Protein AF-0000000066324826 (afdb_homodimer)

Organism: Bacillus subtilis (strain 168) (NCBI:txid224308)

Foldseek 3Di:
DKDKFAPVLLLLLLLQLVCVVVVHHSVQKAWDDWDQDPVQGIWTWMDGDPDIDIDHPVSSQNSSLSSCCPVPNADSVQKDKDWDADPVRGTMIMIDGDDPDD/DKDKFAPVLLLLLLLQLVCVVVVHHSVQKAWDDWDQDPVQGIWTWMDGDVDIDIDHPVSSQNSSLSSCCPVPNADSVQKDKDWDADPVRGTMIMIDGDDPDD

Secondary structure (DSSP, 8-state):
-EEEE-HHHHHHHHHHHHHHHHTS-GGG-EEEEEEEETTTEEEEEEEETTEEEEEEHHHHHHHHHHHHHHHH---GGGEEEEEEEETTTEEEEEEEE-----/-EEEEEHHHHHHHHHHHHHHHHTS-GGG-EEEEEEEETTTEEEEEEEETTEEEEEEHHHHHHHHHHHHHHHH---GGGEEEEEEEETTTEEEEEEEE-----

Solvent-accessible surface area (backbone atoms only — not comparable to full-atom values): 10879 Å² total; per-residue (Å²): 78,34,36,42,35,43,47,69,55,48,50,48,3,40,22,39,37,52,14,64,75,69,73,53,57,39,86,57,42,45,76,76,43,77,50,74,39,96,87,78,40,40,40,35,35,33,37,39,89,97,44,73,50,79,37,40,55,69,52,41,43,50,3,39,41,49,33,39,26,75,60,26,57,44,62,57,90,40,48,47,69,42,80,43,77,39,95,86,77,38,48,34,33,45,33,42,39,63,72,78,84,123,77,34,36,41,34,42,47,69,54,48,50,48,3,40,22,40,38,50,13,63,75,69,74,52,57,39,86,57,43,44,76,76,44,77,51,74,39,96,87,80,40,40,40,33,35,32,36,39,87,96,45,72,51,78,36,42,54,68,53,41,40,50,4,37,40,49,35,38,27,75,61,26,56,44,62,59,90,41,48,47,68,42,80,43,77,38,96,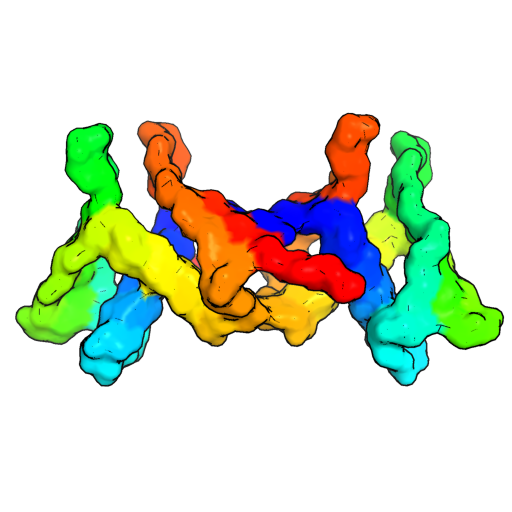87,77,38,47,33,31,46,32,42,38,65,73,80,82,123

Radius of gyration: 19.46 Å; Cα contacts (8 Å, |Δi|>4): 405; chains: 2; bounding box: 29×61×48 Å

Nearest PDB structures (foldseek):
  5tkw-assembly1_A-2  TM=4.673E-01  e=2.011E+00  Klebsiella pneumoniae subsp. pneumoniae NTUH-K2044
  6o8x-assembly1_O  TM=2.382E-01  e=2.867E-01  Enterococcus faecalis
  2f5z-assembly5_I  TM=4.681E-01  e=3.040E+00  Homo sapiens
  6lgq-assembly1_C  TM=3.108E-01  e=1.497E+00  Escherichia coli
  3dtc-assembly1_A  TM=3.407E-01  e=4.332E+00  Homo sapiens

pLDDT: mean 96.52, std 7.7, range [45.41, 98.94]

Sequence (204 aa):
MRLILNEQEIVDGICVYISNEEDIYPEDVEVKELSYNKRTGFFAEATFGLHHKQLMSDDISEGIIQFLEEYHNFNPDVTVVELQFDKKKGFSALVFVNEAEEMRLILNEQEIVDGICVYISNEEDIYPEDVEVKELSYNKRTGFFAEATFGLHHKQLMSDDISEGIIQFLEEYHNFNPDVTVVELQFDKKKGFSALVFVNEAEE

Structure (mmCIF, N/CA/C/O backbone):
data_AF-0000000066324826-model_v1
#
loop_
_entity.id
_entity.type
_entity.pdbx_description
1 polymer 'Uncharacterized protein YxcD'
#
loop_
_atom_site.group_PDB
_atom_site.id
_atom_site.type_symbol
_atom_site.label_atom_id
_atom_site.label_alt_id
_atom_site.label_comp_id
_atom_site.label_asym_id
_atom_site.label_entity_id
_atom_site.label_seq_id
_atom_site.pdbx_PDB_ins_code
_atom_site.Cartn_x
_atom_site.Cartn_y
_atom_site.Cartn_z
_atom_site.occupancy
_atom_site.B_iso_or_equiv
_atom_site.auth_seq_id
_atom_site.auth_comp_id
_atom_site.auth_asym_id
_atom_site.auth_atom_id
_atom_site.pdbx_PDB_model_num
ATOM 1 N N . MET A 1 1 ? 7.488 3.076 2.701 1 95.31 1 MET A N 1
ATOM 2 C CA . MET A 1 1 ? 6.137 2.527 2.781 1 95.31 1 MET A CA 1
ATOM 3 C C . MET A 1 1 ? 6.168 1.003 2.805 1 95.31 1 MET A C 1
ATOM 5 O O . MET A 1 1 ? 7.031 0.386 2.178 1 95.31 1 MET A O 1
ATOM 9 N N . ARG A 1 2 ? 5.254 0.333 3.6 1 98 2 ARG A N 1
ATOM 10 C CA . ARG A 1 2 ? 5.125 -1.121 3.611 1 98 2 ARG A CA 1
ATOM 11 C C . ARG A 1 2 ? 3.689 -1.546 3.324 1 98 2 ARG A C 1
ATOM 13 O O . ARG A 1 2 ? 2.742 -0.896 3.773 1 98 2 ARG A O 1
ATOM 20 N N . LEU A 1 3 ? 3.57 -2.615 2.68 1 98.62 3 LEU A N 1
ATOM 21 C CA . LEU A 1 3 ? 2.26 -3.205 2.432 1 98.62 3 LEU A CA 1
ATOM 22 C C . LEU A 1 3 ? 2.172 -4.609 3.021 1 98.62 3 LEU A C 1
ATOM 24 O O . LEU A 1 3 ? 3.158 -5.348 3.025 1 98.62 3 LEU A O 1
ATOM 28 N N . ILE A 1 4 ? 1.026 -4.938 3.451 1 98.5 4 ILE A N 1
ATOM 29 C CA . ILE A 1 4 ? 0.681 -6.301 3.84 1 98.5 4 ILE A CA 1
ATOM 30 C C . ILE A 1 4 ? -0.432 -6.828 2.938 1 98.5 4 ILE A C 1
ATOM 32 O O . ILE A 1 4 ? -1.538 -6.285 2.922 1 98.5 4 ILE A O 1
ATOM 36 N N . LEU A 1 5 ? -0.108 -7.812 2.24 1 98.38 5 LEU A N 1
ATOM 37 C CA . LEU A 1 5 ? -1.054 -8.406 1.301 1 98.38 5 LEU A CA 1
ATOM 38 C C . LEU A 1 5 ? -1.585 -9.734 1.829 1 98.38 5 LEU A C 1
ATOM 40 O O . LEU A 1 5 ? -0.835 -10.516 2.414 1 98.38 5 LEU A O 1
ATOM 44 N N . ASN A 1 6 ? -2.857 -9.984 1.59 1 97.31 6 ASN A N 1
ATOM 45 C CA . ASN A 1 6 ? -3.428 -11.273 1.954 1 97.31 6 ASN A CA 1
ATOM 46 C C . ASN A 1 6 ? -3.311 -12.281 0.813 1 97.31 6 ASN A C 1
ATOM 48 O O . ASN A 1 6 ? -2.732 -11.977 -0.232 1 97.31 6 ASN A O 1
ATOM 52 N N . GLU A 1 7 ? -3.857 -13.445 1.004 1 97.88 7 GLU A N 1
ATOM 53 C CA . GLU A 1 7 ? -3.748 -14.523 0.028 1 97.88 7 GLU A CA 1
ATOM 54 C C . GLU A 1 7 ? -4.375 -14.133 -1.306 1 97.88 7 GLU A C 1
ATOM 56 O O . GLU A 1 7 ? -3.828 -14.43 -2.369 1 97.88 7 GLU A O 1
ATOM 61 N N . GLN A 1 8 ? -5.539 -13.492 -1.236 1 96.5 8 GLN A N 1
ATOM 62 C CA . GLN A 1 8 ? -6.223 -13.109 -2.467 1 96.5 8 GLN A CA 1
ATOM 63 C C . GLN A 1 8 ? -5.363 -12.172 -3.305 1 96.5 8 GLN A C 1
ATOM 65 O O . GLN A 1 8 ? -5.297 -12.305 -4.527 1 96.5 8 GLN A O 1
ATOM 70 N N . GLU A 1 9 ? -4.672 -11.203 -2.664 1 97.56 9 GLU A N 1
ATOM 71 C CA . GLU A 1 9 ? -3.795 -10.281 -3.385 1 97.56 9 GLU A CA 1
ATOM 72 C C . GLU A 1 9 ? -2.572 -11.008 -3.939 1 97.56 9 GLU A C 1
ATOM 74 O O . GLU A 1 9 ? -2.064 -10.656 -5.004 1 97.56 9 GLU A O 1
ATOM 79 N N . ILE A 1 10 ? -2.072 -12 -3.176 1 98.81 10 ILE A N 1
ATOM 80 C CA . ILE A 1 10 ? -1.001 -12.836 -3.707 1 98.81 10 ILE A CA 1
ATOM 81 C C . ILE A 1 10 ? -1.472 -13.531 -4.98 1 98.81 10 ILE A C 1
ATOM 83 O O . ILE A 1 10 ? -0.763 -13.539 -5.992 1 98.81 10 ILE A O 1
ATOM 87 N N . VAL A 1 11 ? -2.674 -14.078 -4.949 1 98.62 11 VAL A N 1
ATOM 88 C CA . VAL A 1 11 ? -3.27 -14.75 -6.098 1 98.62 11 VAL A CA 1
ATOM 89 C C . VAL A 1 11 ? -3.406 -13.773 -7.258 1 98.62 11 VAL A C 1
ATOM 91 O O . VAL A 1 11 ? -3.105 -14.109 -8.406 1 98.62 11 VAL A O 1
ATOM 94 N N . ASP A 1 12 ? -3.822 -12.555 -6.93 1 98.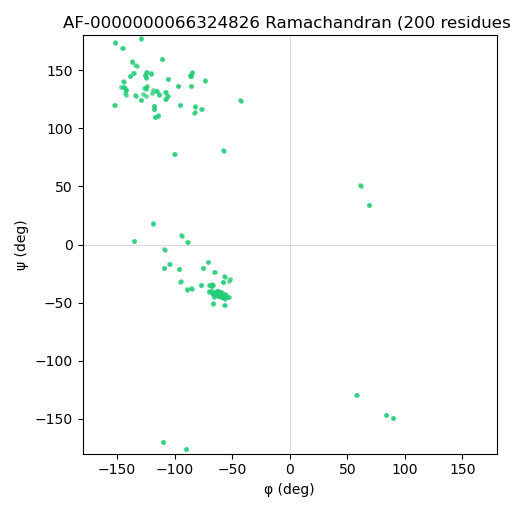19 12 ASP A N 1
ATOM 95 C CA . ASP A 1 12 ? -3.889 -11.523 -7.969 1 98.19 12 ASP A CA 1
ATOM 96 C C . ASP A 1 12 ? -2.527 -11.328 -8.633 1 98.19 12 ASP A C 1
ATOM 98 O O . ASP A 1 12 ? -2.439 -11.219 -9.859 1 98.19 12 ASP A O 1
ATOM 102 N N . GLY A 1 13 ? -1.484 -11.242 -7.832 1 98.88 13 GLY A N 1
ATOM 103 C CA . GLY A 1 13 ? -0.139 -11.102 -8.367 1 98.88 13 GLY A CA 1
ATOM 104 C C . GLY A 1 13 ? 0.255 -12.242 -9.289 1 98.88 13 GLY A C 1
ATOM 105 O O . GLY A 1 13 ? 0.844 -12.008 -10.352 1 98.88 13 GLY A O 1
ATOM 106 N N . ILE A 1 14 ? -0.091 -13.445 -8.859 1 98.88 14 ILE A N 1
ATOM 107 C CA . ILE A 1 14 ? 0.196 -14.625 -9.68 1 98.88 14 ILE A CA 1
ATOM 108 C C . ILE A 1 14 ? -0.521 -14.508 -11.023 1 98.88 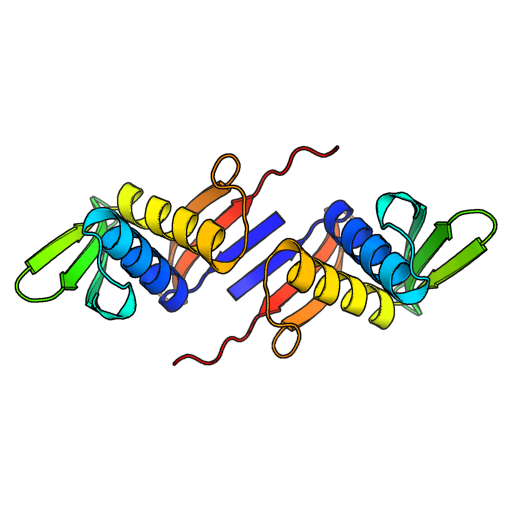14 ILE A C 1
ATOM 110 O O . ILE A 1 14 ? 0.073 -14.758 -12.07 1 98.88 14 ILE A O 1
ATOM 114 N N . CYS A 1 15 ? -1.787 -14.078 -11.023 1 98.88 15 CYS A N 1
ATOM 115 C CA . CYS A 1 15 ? -2.564 -13.922 -12.242 1 98.88 15 CYS A CA 1
ATOM 116 C C . CYS A 1 15 ? -1.945 -12.867 -13.156 1 98.88 15 CYS A C 1
ATOM 118 O O . CYS A 1 15 ? -1.859 -13.062 -14.367 1 98.88 15 CYS A O 1
ATOM 120 N N . VAL A 1 16 ? -1.49 -11.82 -12.578 1 98.88 16 VAL A N 1
ATOM 121 C CA . VAL A 1 16 ? -0.87 -10.758 -13.359 1 98.88 16 VAL A CA 1
ATOM 122 C C . VAL A 1 16 ? 0.422 -11.266 -13.992 1 98.88 16 VAL A C 1
ATOM 124 O O . VAL A 1 16 ? 0.688 -11.008 -15.164 1 98.88 16 VAL A O 1
ATOM 127 N N . TYR A 1 17 ? 1.24 -11.969 -13.242 1 98.88 17 TYR A N 1
ATOM 128 C CA . TYR A 1 17 ? 2.502 -12.508 -13.734 1 98.88 17 TYR A CA 1
ATOM 129 C C . TYR A 1 17 ? 2.277 -13.398 -14.945 1 98.88 17 TYR A C 1
ATOM 131 O O . TYR A 1 17 ? 2.912 -13.219 -15.992 1 98.88 17 TYR A O 1
ATOM 139 N N . ILE A 1 18 ? 1.364 -14.375 -14.805 1 98.81 18 ILE A N 1
ATOM 140 C CA . ILE A 1 18 ? 1.104 -15.328 -15.883 1 98.81 18 ILE A CA 1
ATOM 141 C C . ILE A 1 18 ? 0.496 -14.594 -17.078 1 98.81 18 ILE A C 1
ATOM 143 O O . ILE A 1 18 ? 0.858 -14.867 -18.219 1 98.81 18 ILE A O 1
ATOM 147 N N . SER A 1 19 ? -0.42 -13.711 -16.766 1 98.81 19 SER A N 1
ATOM 148 C CA . SER A 1 19 ? -1.015 -12.906 -17.828 1 98.81 19 SER A CA 1
ATOM 149 C C . SER A 1 19 ? 0.058 -12.211 -18.656 1 98.81 19 SER A C 1
ATOM 151 O O . SER A 1 19 ? -0.013 -12.219 -19.891 1 98.81 19 SER A O 1
ATOM 153 N N . ASN A 1 20 ? 1.028 -11.641 -18.031 1 98.69 20 ASN A N 1
ATOM 154 C CA . ASN A 1 20 ? 2.096 -10.922 -18.719 1 98.69 20 ASN A CA 1
ATOM 155 C C . ASN A 1 20 ? 3.012 -11.875 -19.484 1 98.69 20 ASN A C 1
ATOM 157 O O . ASN A 1 20 ? 3.438 -11.57 -20.594 1 98.69 20 ASN A O 1
ATOM 161 N N . GLU A 1 21 ? 3.316 -13.008 -18.859 1 98.19 21 GLU A N 1
ATOM 162 C CA . GLU A 1 21 ? 4.207 -13.984 -19.484 1 98.19 21 GLU A CA 1
ATOM 163 C C . GLU A 1 21 ? 3.566 -14.594 -20.734 1 98.19 21 GLU A C 1
ATOM 165 O O . GLU A 1 21 ? 4.254 -14.875 -21.719 1 98.19 21 GLU A O 1
ATOM 170 N N . GLU A 1 22 ? 2.295 -14.773 -20.719 1 98 22 GLU A N 1
ATOM 171 C CA . GLU A 1 22 ? 1.614 -15.547 -21.75 1 98 22 GLU A CA 1
ATOM 172 C C . GLU A 1 22 ? 0.799 -14.648 -22.672 1 98 22 GLU A C 1
ATOM 174 O O . GLU A 1 22 ? 0.198 -15.125 -23.641 1 98 22 GLU A O 1
ATOM 179 N N . ASP A 1 23 ? 0.736 -13.312 -22.359 1 98 23 ASP A N 1
ATOM 180 C CA . ASP A 1 23 ? 0.007 -12.32 -23.156 1 98 23 ASP A CA 1
ATOM 181 C C . ASP A 1 23 ? -1.484 -12.648 -23.203 1 98 23 ASP A C 1
ATOM 183 O O . ASP A 1 23 ? -2.068 -12.758 -24.281 1 98 23 ASP A O 1
ATOM 187 N N . ILE A 1 24 ? -2.076 -12.883 -22.016 1 98.44 24 ILE A N 1
ATOM 188 C CA . ILE A 1 24 ? -3.504 -13.102 -21.797 1 98.44 24 ILE A CA 1
ATOM 189 C C . ILE A 1 24 ? -4.004 -12.18 -20.688 1 98.44 24 ILE A C 1
ATOM 191 O O . ILE A 1 24 ? -3.246 -11.359 -20.156 1 98.44 24 ILE A O 1
ATOM 195 N N . TYR A 1 25 ? -5.289 -12.234 -20.438 1 98.19 25 TYR A N 1
ATOM 196 C CA . TYR A 1 25 ? -5.828 -11.414 -19.359 1 98.19 25 TYR A CA 1
ATOM 197 C C . TYR A 1 25 ? -5.703 -12.125 -18.016 1 98.19 25 TYR A C 1
ATOM 199 O O . TYR A 1 25 ? -5.848 -13.344 -17.938 1 98.19 25 TYR A O 1
ATOM 207 N N . PRO A 1 26 ? -5.453 -11.398 -16.953 1 98.5 26 PRO A N 1
ATOM 208 C CA . PRO A 1 26 ? -5.348 -12.016 -15.625 1 98.5 26 PRO A CA 1
ATOM 209 C C . PRO A 1 26 ? -6.594 -12.812 -15.242 1 98.5 26 PRO A C 1
ATOM 211 O O . PRO A 1 26 ? -6.496 -13.82 -14.547 1 98.5 26 PRO A O 1
ATOM 214 N N . GLU A 1 27 ? -7.723 -12.391 -15.797 1 97.38 27 GLU A N 1
ATOM 215 C CA . GLU A 1 27 ? -8.984 -13.047 -15.461 1 97.38 27 GLU A CA 1
ATOM 216 C C . GLU A 1 27 ? -9.055 -14.445 -16.078 1 97.38 27 GLU A C 1
ATOM 218 O O . GLU A 1 27 ? -9.891 -15.266 -15.672 1 97.38 27 GLU A O 1
ATOM 223 N N . ASP A 1 28 ? -8.18 -14.727 -17.016 1 98.31 28 ASP A N 1
ATOM 224 C CA . ASP A 1 28 ? -8.164 -16.016 -17.703 1 98.31 28 ASP A CA 1
ATOM 225 C C . ASP A 1 28 ? -7.277 -17.016 -16.953 1 98.31 28 ASP A C 1
ATOM 227 O O . ASP A 1 28 ? -7.113 -18.156 -17.391 1 98.31 28 ASP A O 1
ATOM 231 N N . VAL A 1 29 ? -6.727 -16.594 -15.828 1 98.81 29 VAL A N 1
ATOM 232 C CA . VAL A 1 29 ? -5.812 -17.422 -15.055 1 98.81 29 VAL A CA 1
ATOM 233 C C . VAL A 1 29 ? -6.504 -17.906 -13.781 1 98.81 29 VAL A C 1
ATOM 235 O O . VAL A 1 29 ? -7.164 -17.125 -13.094 1 98.81 29 VAL A O 1
ATOM 238 N N . GLU A 1 30 ? -6.422 -19.156 -13.508 1 98.56 30 GLU A N 1
ATOM 239 C CA . GLU A 1 30 ? -6.949 -19.734 -12.273 1 98.56 30 GLU A CA 1
ATOM 240 C C . GLU A 1 30 ? -5.84 -20.359 -11.438 1 98.56 30 GLU A C 1
ATOM 242 O O . GLU A 1 30 ? -5.168 -21.297 -11.883 1 98.56 30 GLU A O 1
ATOM 247 N N . VAL A 1 31 ? -5.625 -19.891 -10.242 1 98.81 31 VAL A N 1
ATOM 248 C CA . VAL A 1 31 ? -4.668 -20.484 -9.312 1 98.81 31 VAL A CA 1
ATOM 249 C C . VAL A 1 31 ? -5.309 -21.672 -8.602 1 98.81 31 VAL A C 1
ATOM 251 O O . VAL A 1 31 ? -6.242 -21.5 -7.816 1 98.81 31 VAL A O 1
ATOM 254 N N . LYS A 1 32 ? -4.734 -22.75 -8.805 1 98.19 32 LYS A N 1
ATOM 255 C CA . LYS A 1 32 ? -5.34 -23.984 -8.312 1 98.19 32 LYS A CA 1
ATOM 256 C C . LYS A 1 32 ? -4.77 -24.375 -6.953 1 98.19 32 LYS A C 1
ATOM 258 O O . LYS A 1 32 ? -5.441 -25.031 -6.156 1 98.19 32 LYS A O 1
ATOM 263 N N . GLU A 1 33 ? -3.586 -24.047 -6.805 1 98.19 33 GLU A N 1
ATOM 264 C CA . GLU A 1 33 ? -2.918 -24.406 -5.555 1 98.19 33 GLU A CA 1
ATOM 265 C C . GLU A 1 33 ? -1.924 -23.328 -5.133 1 98.19 33 GLU A C 1
ATOM 267 O O . GLU A 1 33 ? -1.225 -22.75 -5.973 1 98.19 33 GLU A O 1
ATOM 272 N N . LEU A 1 34 ? -1.926 -23 -3.922 1 98.62 34 LEU A N 1
ATOM 273 C CA . LEU A 1 34 ? -0.902 -22.234 -3.225 1 98.62 34 LEU A CA 1
ATOM 274 C C . LEU A 1 34 ? -0.469 -22.938 -1.944 1 98.62 34 LEU A C 1
ATOM 276 O O . LEU A 1 34 ? -1.298 -23.219 -1.078 1 98.62 34 LEU A O 1
ATOM 280 N N . SER A 1 35 ? 0.851 -23.188 -1.824 1 98.38 35 SER A N 1
ATOM 281 C CA . SER A 1 35 ? 1.324 -23.953 -0.673 1 98.38 35 SER A CA 1
ATOM 282 C C . SER A 1 35 ? 2.701 -23.469 -0.223 1 98.38 35 SER A C 1
ATOM 284 O O . SER A 1 35 ? 3.354 -22.688 -0.922 1 98.38 35 SER A O 1
ATOM 286 N N . TYR A 1 36 ? 3.037 -23.969 0.907 1 98.44 36 TYR A N 1
ATOM 287 C CA . TYR A 1 36 ? 4.34 -23.688 1.501 1 98.44 36 TYR A CA 1
ATOM 288 C C . TYR A 1 36 ? 4.891 -24.922 2.209 1 98.44 36 TYR A C 1
ATOM 290 O O . TYR A 1 36 ? 4.168 -25.594 2.939 1 98.44 36 TYR A O 1
ATOM 298 N N . ASN A 1 37 ? 6.094 -25.219 1.899 1 95.81 37 ASN A N 1
ATOM 299 C CA . ASN A 1 37 ? 6.871 -26.266 2.557 1 95.81 37 ASN A CA 1
ATOM 300 C C . ASN A 1 37 ? 8.219 -25.734 3.049 1 95.81 37 ASN A C 1
ATOM 302 O O . ASN A 1 37 ? 8.93 -25.062 2.307 1 95.81 37 ASN A O 1
ATOM 306 N N . LYS A 1 38 ? 8.523 -26 4.32 1 94.44 38 LYS A N 1
ATOM 307 C CA . LYS A 1 38 ? 9.75 -25.469 4.914 1 94.44 38 LYS A CA 1
ATOM 308 C C . LYS A 1 38 ? 10.969 -25.812 4.062 1 94.44 38 LYS A C 1
ATOM 310 O O . LYS A 1 38 ? 11.93 -25.047 4.008 1 94.44 38 LYS A O 1
ATOM 315 N N . ARG A 1 39 ? 10.953 -26.922 3.379 1 94.44 39 ARG A N 1
ATOM 316 C CA . ARG A 1 39 ? 12.094 -27.406 2.607 1 94.44 39 ARG A CA 1
ATOM 317 C C . ARG A 1 39 ? 12.117 -26.781 1.218 1 94.44 39 ARG A C 1
ATOM 319 O O . ARG A 1 39 ? 13.18 -26.375 0.731 1 94.44 39 ARG A O 1
ATOM 326 N N . THR A 1 40 ? 11.031 -26.562 0.538 1 94.81 40 THR A N 1
ATOM 327 C CA . THR A 1 40 ? 10.984 -26.172 -0.865 1 94.81 40 THR A CA 1
ATOM 328 C C . THR A 1 40 ? 10.531 -24.719 -1.001 1 94.81 40 THR A C 1
ATOM 330 O O . THR A 1 40 ? 10.766 -24.078 -2.033 1 94.81 40 THR A O 1
ATOM 333 N N . GLY A 1 41 ? 9.891 -24.172 0.005 1 97.44 41 GLY A N 1
ATOM 334 C CA . GLY A 1 41 ? 9.414 -22.797 -0.056 1 97.44 41 GLY A CA 1
ATOM 335 C C . GLY A 1 41 ? 8.008 -22.688 -0.62 1 97.44 41 GLY A C 1
ATOM 336 O O . GLY A 1 41 ? 7.168 -23.547 -0.39 1 97.44 41 GLY A O 1
ATOM 337 N N . PHE A 1 42 ? 7.766 -21.641 -1.23 1 98.81 42 PHE A N 1
ATOM 338 C CA . PHE A 1 42 ? 6.434 -21.375 -1.756 1 98.81 42 PHE A CA 1
ATOM 339 C C . PHE A 1 42 ? 6.262 -21.984 -3.139 1 98.81 42 PHE A C 1
ATOM 341 O O . PHE A 1 42 ? 7.203 -22.016 -3.938 1 98.81 42 PHE A O 1
ATOM 348 N N . PHE A 1 43 ? 5.098 -22.406 -3.355 1 98.69 43 PHE A N 1
ATOM 349 C CA . PHE A 1 43 ? 4.738 -23.062 -4.609 1 98.69 43 PHE A CA 1
ATOM 350 C C . PHE A 1 43 ? 3.314 -22.688 -5.02 1 98.69 43 PHE A C 1
ATOM 352 O O . PHE A 1 43 ? 2.422 -22.609 -4.176 1 98.69 43 PHE A O 1
ATOM 359 N N . ALA A 1 44 ? 3.137 -22.469 -6.305 1 98.81 44 ALA A N 1
ATOM 360 C CA . ALA A 1 44 ? 1.793 -22.266 -6.84 1 98.81 44 ALA A CA 1
ATOM 361 C C . ALA A 1 44 ? 1.612 -23 -8.164 1 98.81 44 ALA A C 1
ATOM 363 O O . ALA A 1 44 ? 2.562 -23.141 -8.938 1 98.81 44 ALA A O 1
ATOM 364 N N . GLU A 1 45 ? 0.44 -23.469 -8.336 1 98.81 45 GLU A N 1
ATOM 365 C CA . GLU A 1 45 ? 0.027 -24.031 -9.617 1 98.81 45 GLU A CA 1
ATOM 366 C C . GLU A 1 45 ? -1.151 -23.25 -10.203 1 98.81 45 GLU A C 1
ATOM 368 O O . GLU A 1 45 ? -2.131 -22.984 -9.508 1 98.81 45 GLU A O 1
ATOM 373 N N . ALA A 1 46 ? -1.029 -22.938 -11.438 1 98.81 46 ALA A N 1
ATOM 374 C CA . ALA A 1 46 ? -2.098 -22.188 -12.102 1 98.81 46 ALA A CA 1
ATOM 375 C C . ALA A 1 46 ? -2.41 -22.797 -13.469 1 98.81 46 ALA A C 1
ATOM 377 O O . ALA A 1 46 ? -1.576 -23.484 -14.055 1 98.81 46 ALA A O 1
ATOM 378 N N . THR A 1 47 ? -3.658 -22.562 -13.898 1 98.69 47 THR A N 1
ATOM 379 C CA . THR A 1 47 ? -4.113 -23 -15.219 1 98.69 47 THR A CA 1
ATOM 380 C C . THR A 1 47 ? -4.68 -21.812 -16.016 1 98.69 47 THR A C 1
ATOM 382 O O . THR A 1 47 ? -5.172 -20.844 -15.43 1 98.69 47 THR A O 1
ATOM 385 N N . PHE A 1 48 ? -4.527 -21.891 -17.266 1 98.38 48 PHE A N 1
ATOM 386 C CA . PHE A 1 48 ? -5.094 -20.922 -18.203 1 98.38 48 PHE A CA 1
ATOM 387 C C . PHE A 1 48 ? -5.348 -21.578 -19.562 1 98.38 48 PHE A C 1
ATOM 389 O O . PHE A 1 48 ? -4.434 -22.156 -20.156 1 98.38 48 PHE A O 1
ATOM 396 N N . GLY A 1 49 ? -6.617 -21.562 -19.969 1 96.31 49 GLY A N 1
ATOM 397 C CA . GLY A 1 49 ? -6.953 -22.375 -21.125 1 96.31 49 GLY A CA 1
ATOM 398 C C . GLY A 1 49 ? -6.633 -23.844 -20.922 1 96.31 49 GLY A C 1
ATOM 399 O O . GLY A 1 49 ? -7.078 -24.453 -19.938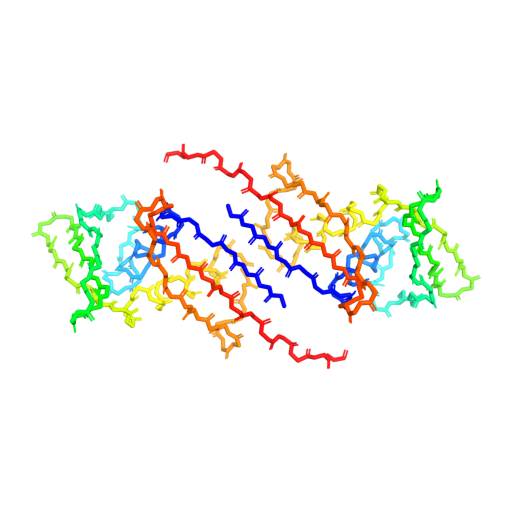 1 96.31 49 GLY A O 1
ATOM 400 N N . LEU A 1 50 ? -5.91 -24.422 -21.891 1 96.44 50 LEU A N 1
ATOM 401 C CA . LEU A 1 50 ? -5.516 -25.812 -21.812 1 96.44 50 LEU A CA 1
ATOM 402 C C . LEU A 1 50 ? -4.121 -25.969 -21.219 1 96.44 50 LEU A C 1
ATOM 404 O O . LEU A 1 50 ? -3.584 -27.078 -21.141 1 96.44 50 LEU A O 1
ATOM 408 N N . HIS A 1 51 ? -3.555 -24.859 -20.719 1 98.12 51 HIS A N 1
ATOM 409 C CA . HIS A 1 51 ? -2.178 -24.844 -20.25 1 98.12 51 HIS A CA 1
ATOM 410 C C . HIS A 1 51 ? -2.123 -24.688 -18.734 1 98.12 51 HIS A C 1
ATOM 412 O O . HIS A 1 51 ? -3.121 -24.328 -18.094 1 98.12 51 HIS A O 1
ATOM 418 N N . HIS A 1 52 ? -0.963 -25.094 -18.203 1 97.69 52 HIS A N 1
ATOM 419 C CA . HIS A 1 52 ? -0.712 -24.922 -16.781 1 97.69 52 HIS A CA 1
ATOM 420 C C . HIS A 1 52 ? 0.706 -24.422 -16.531 1 97.69 52 HIS A C 1
ATOM 422 O O . HIS A 1 52 ? 1.581 -24.562 -17.375 1 97.69 52 HIS A O 1
ATOM 428 N N . LYS A 1 53 ? 0.962 -23.781 -15.383 1 98.25 53 LYS A N 1
ATOM 429 C CA . LYS A 1 53 ? 2.275 -23.266 -15 1 98.25 53 LYS A CA 1
ATOM 430 C C . LYS A 1 53 ? 2.514 -23.422 -13.5 1 98.25 53 LYS A C 1
ATOM 432 O O . LYS A 1 53 ? 1.607 -23.188 -12.703 1 98.25 53 LYS A O 1
ATOM 437 N N . GLN A 1 54 ? 3.695 -23.891 -13.156 1 98.56 54 GLN A N 1
ATOM 438 C CA . GLN A 1 54 ? 4.152 -23.938 -11.773 1 98.56 54 GLN A CA 1
ATOM 439 C C . GLN A 1 54 ? 5.031 -22.734 -11.438 1 98.56 54 GLN A C 1
ATOM 441 O O . GLN A 1 54 ? 5.852 -22.312 -12.258 1 98.56 54 GLN A O 1
ATOM 446 N N . LEU A 1 55 ? 4.816 -22.172 -10.344 1 98.69 55 LEU A N 1
ATOM 447 C CA . LEU A 1 55 ? 5.566 -21 -9.906 1 98.69 55 LEU A CA 1
ATOM 448 C C . LEU A 1 55 ? 6.207 -21.25 -8.539 1 98.69 55 LEU A C 1
ATOM 450 O O . LEU A 1 55 ? 5.621 -21.906 -7.684 1 98.69 55 LEU A O 1
ATOM 454 N N . MET A 1 56 ? 7.371 -20.719 -8.375 1 98.56 56 MET A N 1
ATOM 455 C CA . MET A 1 56 ? 8.047 -20.734 -7.078 1 98.56 56 MET A CA 1
ATOM 456 C C . MET A 1 56 ? 8.094 -19.328 -6.473 1 98.56 56 MET A C 1
ATOM 458 O O . MET A 1 56 ? 7.434 -18.406 -6.969 1 98.56 56 MET A O 1
ATOM 462 N N . SER A 1 57 ? 8.875 -19.172 -5.367 1 98.62 57 SER A N 1
ATOM 463 C CA . SER A 1 57 ? 8.891 -17.938 -4.578 1 98.62 57 SER A CA 1
ATOM 464 C C . SER A 1 57 ? 9.211 -16.734 -5.449 1 98.62 57 SER A C 1
ATOM 466 O O . SER A 1 57 ? 8.523 -15.703 -5.371 1 98.62 57 SER A O 1
ATOM 468 N N . ASP A 1 58 ? 10.211 -16.875 -6.352 1 98.5 58 ASP A N 1
ATOM 469 C CA . ASP A 1 58 ? 10.656 -15.742 -7.156 1 98.5 58 ASP A CA 1
ATOM 470 C C . ASP A 1 58 ? 9.57 -15.305 -8.133 1 98.5 58 ASP A C 1
ATOM 472 O O . ASP A 1 58 ? 9.359 -14.109 -8.336 1 98.5 58 ASP A O 1
ATOM 476 N N . ASP A 1 59 ? 8.875 -16.297 -8.727 1 98.75 59 ASP A N 1
ATOM 477 C CA . ASP A 1 59 ? 7.805 -15.984 -9.672 1 98.75 59 ASP A CA 1
ATOM 478 C C . ASP A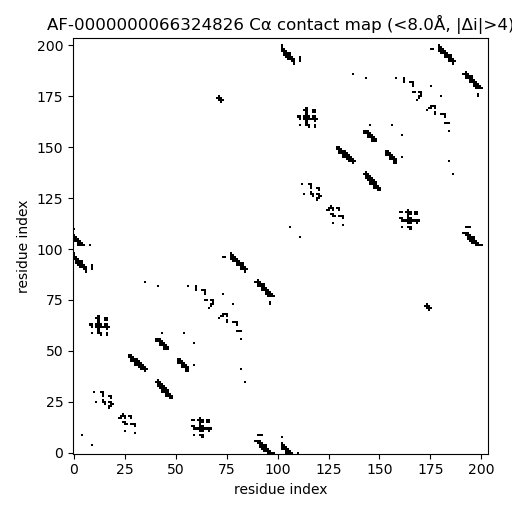 1 59 ? 6.648 -15.273 -8.969 1 98.75 59 ASP A C 1
ATOM 480 O O . ASP A 1 59 ? 6.102 -14.305 -9.5 1 98.75 59 ASP A O 1
ATOM 484 N N . ILE A 1 60 ? 6.348 -15.766 -7.824 1 98.94 60 ILE A N 1
ATOM 485 C CA . ILE A 1 60 ? 5.227 -15.219 -7.066 1 98.94 60 ILE A CA 1
ATOM 486 C C . ILE A 1 60 ? 5.547 -13.789 -6.629 1 98.94 60 ILE A C 1
ATOM 488 O O . ILE A 1 60 ? 4.723 -12.891 -6.785 1 98.94 60 ILE A O 1
ATOM 492 N N . SER A 1 61 ? 6.738 -13.562 -6.184 1 98.94 61 SER A N 1
ATOM 493 C CA . SER A 1 61 ? 7.164 -12.227 -5.773 1 98.94 61 SER A CA 1
ATOM 494 C C . SER A 1 61 ? 7.129 -11.258 -6.945 1 98.94 61 SER A C 1
ATOM 496 O O . SER A 1 61 ? 6.676 -10.117 -6.801 1 98.94 61 SER A O 1
ATOM 498 N N . GLU A 1 62 ? 7.605 -11.773 -8.07 1 98.88 62 GLU A N 1
ATOM 499 C CA . GLU A 1 62 ? 7.578 -10.938 -9.266 1 98.88 62 GLU A CA 1
ATOM 500 C C . GLU A 1 62 ? 6.148 -10.57 -9.648 1 98.88 62 GLU A C 1
ATOM 502 O O . GLU A 1 62 ? 5.883 -9.438 -10.055 1 98.88 62 GLU A O 1
ATOM 507 N N . GLY A 1 63 ? 5.273 -11.523 -9.516 1 98.94 63 GLY A N 1
ATOM 508 C CA . GLY A 1 63 ? 3.869 -11.242 -9.773 1 98.94 63 GLY A CA 1
ATOM 509 C C . GLY A 1 63 ? 3.297 -10.164 -8.875 1 98.94 63 GLY A C 1
ATOM 510 O O . GLY A 1 63 ? 2.557 -9.297 -9.336 1 98.94 63 GLY A O 1
ATOM 511 N N . ILE A 1 64 ? 3.643 -10.211 -7.629 1 98.94 64 ILE A N 1
ATOM 512 C CA . ILE A 1 64 ? 3.182 -9.219 -6.668 1 98.94 64 ILE A CA 1
ATOM 513 C C . ILE A 1 64 ? 3.732 -7.844 -7.047 1 98.94 64 ILE A C 1
ATOM 515 O O . ILE A 1 64 ? 3.01 -6.848 -7.008 1 98.94 64 ILE A O 1
ATOM 519 N N . ILE A 1 65 ? 5.008 -7.82 -7.473 1 98.94 65 ILE A N 1
ATOM 520 C CA . ILE A 1 65 ? 5.641 -6.574 -7.887 1 98.94 65 ILE A CA 1
ATOM 521 C C . ILE A 1 65 ? 4.906 -6.004 -9.102 1 98.94 65 ILE A C 1
ATOM 523 O O . ILE A 1 65 ? 4.586 -4.812 -9.133 1 98.94 65 ILE A O 1
ATOM 527 N N . GLN A 1 66 ? 4.59 -6.828 -10.047 1 98.88 66 GLN A N 1
ATOM 528 C CA . GLN A 1 66 ? 3.889 -6.387 -11.25 1 98.88 66 GLN A CA 1
ATOM 529 C C . GLN A 1 66 ? 2.475 -5.914 -10.922 1 98.88 66 GLN A C 1
ATOM 531 O O . GLN A 1 66 ? 2 -4.922 -11.477 1 98.88 66 GLN A O 1
ATOM 536 N N . PHE A 1 67 ? 1.842 -6.715 -10.047 1 98.88 67 PHE A N 1
ATOM 537 C CA . PHE A 1 67 ? 0.505 -6.344 -9.602 1 98.88 67 PHE A CA 1
ATOM 538 C C . PHE A 1 67 ? 0.512 -4.953 -8.977 1 98.88 67 PHE A C 1
ATOM 540 O O . PHE A 1 67 ? -0.306 -4.102 -9.336 1 98.88 67 PHE A O 1
ATOM 547 N N . LEU A 1 68 ? 1.428 -4.648 -8.125 1 98.75 68 LEU A N 1
ATOM 548 C CA . LEU A 1 68 ? 1.503 -3.369 -7.43 1 98.75 68 LEU A CA 1
ATOM 549 C C . LEU A 1 68 ? 1.889 -2.25 -8.391 1 98.75 68 LEU A C 1
ATOM 551 O O . LEU A 1 68 ? 1.433 -1.114 -8.242 1 98.75 68 LEU A O 1
ATOM 555 N N . GLU A 1 69 ? 2.73 -2.625 -9.336 1 98.62 69 GLU A N 1
ATOM 556 C CA . GLU A 1 69 ? 3.09 -1.646 -10.352 1 98.62 69 GLU A CA 1
ATOM 557 C C . GLU A 1 69 ? 1.888 -1.288 -11.227 1 98.62 69 GLU A C 1
ATOM 559 O O . GLU A 1 69 ? 1.549 -0.112 -11.367 1 98.62 69 GLU A O 1
ATOM 564 N N . GLU A 1 70 ? 1.251 -2.281 -11.711 1 98.19 70 GLU A N 1
ATOM 565 C CA . GLU A 1 70 ? 0.249 -2.094 -12.758 1 98.19 70 GLU A CA 1
ATOM 566 C C . GLU A 1 70 ? -1.058 -1.556 -12.18 1 98.19 70 GLU A C 1
ATOM 568 O O . GLU A 1 70 ? -1.748 -0.765 -12.828 1 98.19 70 GLU A O 1
ATOM 573 N N . TYR A 1 71 ? -1.389 -1.941 -11.039 1 97.25 71 TYR A N 1
ATOM 574 C CA . TYR A 1 71 ? -2.703 -1.604 -10.5 1 97.25 71 TYR A CA 1
ATOM 575 C C . TYR A 1 71 ? -2.6 -0.494 -9.461 1 97.25 71 TYR A C 1
ATOM 577 O O . TYR A 1 71 ? -3.594 0.161 -9.141 1 97.25 71 TYR A O 1
ATOM 585 N N . HIS A 1 72 ? -1.37 -0.24 -8.93 1 97.44 72 HIS A N 1
ATOM 586 C CA . HIS A 1 72 ? -1.289 0.729 -7.84 1 97.44 72 HIS A CA 1
ATOM 587 C C . HIS A 1 72 ? -0.126 1.693 -8.047 1 97.44 72 HIS A C 1
ATOM 589 O O . HIS A 1 72 ? 0.149 2.533 -7.188 1 97.44 72 HIS A O 1
ATOM 595 N N . ASN A 1 73 ? 0.602 1.614 -9.133 1 97.56 73 ASN A N 1
ATOM 596 C CA . ASN A 1 73 ? 1.581 2.615 -9.547 1 97.56 73 ASN A CA 1
ATOM 597 C C . ASN A 1 73 ? 2.787 2.633 -8.609 1 97.56 73 ASN A C 1
ATOM 599 O O . ASN A 1 73 ? 3.295 3.701 -8.266 1 97.56 73 ASN A O 1
ATOM 603 N N . PHE A 1 74 ? 3.156 1.475 -8.086 1 97.94 74 PHE A N 1
ATOM 604 C CA . PHE A 1 74 ? 4.406 1.388 -7.344 1 97.94 74 PHE A CA 1
ATOM 605 C C . PHE A 1 74 ? 5.582 1.151 -8.289 1 97.94 74 PHE A C 1
ATOM 607 O O . PHE A 1 74 ? 5.426 0.509 -9.328 1 97.94 74 PHE A O 1
ATOM 614 N N . ASN A 1 75 ? 6.727 1.687 -7.902 1 97.88 75 ASN A N 1
ATOM 615 C CA . ASN A 1 75 ? 7.953 1.473 -8.664 1 97.88 75 ASN A CA 1
ATOM 616 C C . ASN A 1 75 ? 8.531 0.081 -8.422 1 97.88 75 ASN A C 1
ATOM 618 O O . ASN A 1 75 ? 8.969 -0.228 -7.312 1 97.88 75 ASN A O 1
ATOM 622 N N . PRO A 1 76 ? 8.578 -0.679 -9.422 1 98.31 76 PRO A N 1
ATOM 623 C CA . PRO A 1 76 ? 9.039 -2.057 -9.234 1 98.31 76 PRO A CA 1
ATOM 624 C C . PRO A 1 76 ? 10.508 -2.139 -8.812 1 98.31 76 PRO A C 1
ATOM 626 O O . PRO A 1 76 ? 10.906 -3.09 -8.133 1 98.31 76 PRO A O 1
ATOM 629 N N . ASP A 1 77 ? 11.273 -1.104 -9.125 1 98.19 77 ASP A N 1
ATOM 630 C CA . ASP A 1 77 ? 12.711 -1.16 -8.922 1 98.19 77 ASP A CA 1
ATOM 631 C C . ASP A 1 77 ? 13.062 -1.014 -7.441 1 98.19 77 ASP A C 1
ATOM 633 O O . ASP A 1 77 ? 14.18 -1.346 -7.027 1 98.19 77 ASP A O 1
ATOM 637 N N . VAL A 1 78 ? 12.133 -0.463 -6.684 1 97.94 78 VAL A N 1
ATOM 638 C CA . VAL A 1 78 ? 12.438 -0.214 -5.277 1 97.94 78 VAL A CA 1
ATOM 639 C C . VAL A 1 78 ? 11.477 -1.012 -4.395 1 97.94 78 VAL A C 1
ATOM 641 O O . VAL A 1 78 ? 11.227 -0.639 -3.248 1 97.94 78 VAL A O 1
ATOM 644 N N . THR A 1 79 ? 10.867 -1.998 -4.988 1 98.5 79 THR A N 1
ATOM 645 C CA . THR A 1 79 ? 9.891 -2.83 -4.285 1 98.5 79 THR A CA 1
ATOM 646 C C . THR A 1 79 ? 10.477 -4.207 -3.984 1 98.5 79 THR A C 1
ATOM 648 O O . THR A 1 79 ? 11.016 -4.867 -4.875 1 98.5 79 THR A O 1
ATOM 651 N N . VAL A 1 80 ? 10.414 -4.652 -2.699 1 98.56 80 VAL A N 1
ATOM 652 C CA . VAL A 1 80 ? 10.898 -5.957 -2.254 1 98.56 80 VAL A CA 1
ATOM 653 C C . VAL A 1 80 ? 9.766 -6.719 -1.571 1 98.56 80 VAL A C 1
ATOM 655 O O . VAL A 1 80 ? 9.031 -6.156 -0.755 1 98.56 80 VAL A O 1
ATOM 658 N N . VAL A 1 81 ? 9.625 -7.988 -1.874 1 98.88 81 VAL A N 1
ATOM 659 C CA . VAL A 1 81 ? 8.516 -8.797 -1.371 1 98.88 81 VAL A CA 1
ATOM 660 C C . VAL A 1 81 ? 9.055 -9.906 -0.471 1 98.88 81 VAL A C 1
ATOM 662 O O . VAL A 1 81 ? 10.039 -10.57 -0.812 1 98.88 81 VAL A O 1
ATOM 665 N N . GLU A 1 82 ? 8.477 -10.039 0.617 1 98.75 82 GLU A N 1
ATOM 666 C CA . GLU A 1 82 ? 8.711 -11.18 1.495 1 98.75 82 GLU A CA 1
ATOM 667 C C . GLU A 1 82 ? 7.438 -12.008 1.671 1 98.75 82 GLU A C 1
ATOM 669 O O . GLU A 1 82 ? 6.508 -11.586 2.357 1 98.75 82 GLU A O 1
ATOM 674 N N . LEU A 1 83 ? 7.41 -13.195 1.1 1 98.88 83 LEU A N 1
ATOM 675 C CA . LEU A 1 83 ? 6.277 -14.102 1.261 1 98.88 83 LEU A CA 1
ATOM 676 C C . LEU A 1 83 ? 6.266 -14.711 2.658 1 98.88 83 LEU A C 1
ATOM 678 O O . LEU A 1 83 ? 7.316 -15.062 3.197 1 98.88 83 LEU A O 1
ATOM 682 N N . GLN A 1 84 ? 5.082 -14.82 3.156 1 98.5 84 GLN A N 1
ATOM 683 C CA . GLN A 1 84 ? 4.949 -15.359 4.504 1 98.5 84 GLN A CA 1
ATOM 684 C C . GLN A 1 84 ? 3.818 -16.391 4.578 1 98.5 84 GLN A C 1
ATOM 686 O O . GLN A 1 84 ? 2.816 -16.266 3.869 1 98.5 84 GLN A O 1
ATOM 691 N N . PHE A 1 85 ? 4 -17.375 5.445 1 98.5 85 PHE A N 1
ATOM 692 C CA . PHE A 1 85 ? 2.961 -18.344 5.781 1 98.5 85 PHE A CA 1
ATOM 693 C C . PHE A 1 85 ? 2.869 -18.547 7.289 1 98.5 85 PHE A C 1
ATOM 695 O O . PHE A 1 85 ? 3.887 -18.719 7.961 1 98.5 85 PHE A O 1
ATOM 702 N N . ASP A 1 86 ? 1.72 -18.406 7.727 1 96.25 86 ASP A N 1
ATOM 703 C CA . ASP A 1 86 ? 1.383 -18.688 9.117 1 96.25 86 ASP A CA 1
ATOM 704 C C . ASP A 1 86 ? 0.234 -19.688 9.211 1 96.25 86 ASP A C 1
ATOM 706 O O . ASP A 1 86 ? -0.76 -19.562 8.492 1 96.25 86 ASP A O 1
ATOM 710 N N . LYS A 1 87 ? 0.326 -20.703 10.062 1 94.31 87 LYS A N 1
ATOM 711 C CA . LYS A 1 87 ? -0.675 -21.75 10.164 1 94.31 87 LYS A CA 1
ATOM 712 C C . LYS A 1 87 ? -2.051 -21.172 10.492 1 94.31 87 LYS A C 1
ATOM 714 O O . LYS A 1 87 ? -3.07 -21.703 10.047 1 94.31 87 LYS A O 1
ATOM 719 N N . LYS A 1 88 ? -2.074 -20.109 11.219 1 94.88 88 LYS A N 1
ATOM 720 C CA . LYS A 1 88 ? -3.342 -19.516 11.625 1 94.88 88 LYS A CA 1
ATOM 721 C C . LYS A 1 88 ? -3.834 -18.5 10.594 1 94.88 88 LYS A C 1
ATOM 723 O O . LYS A 1 88 ? -5.02 -18.484 10.25 1 94.88 88 LYS A O 1
ATOM 728 N N . LYS A 1 89 ? -2.941 -17.703 9.984 1 94.06 89 LYS A N 1
ATOM 729 C CA . LYS A 1 89 ? -3.32 -16.578 9.117 1 94.06 89 LYS A CA 1
ATOM 730 C C . LYS A 1 89 ? -3.303 -17 7.648 1 94.06 89 LYS A C 1
ATOM 732 O O . LYS A 1 89 ? -3.896 -16.328 6.801 1 94.06 89 LYS A O 1
ATOM 737 N N . GLY A 1 90 ? -2.596 -18.016 7.414 1 97.44 90 GLY A N 1
ATOM 738 C CA . GLY A 1 90 ? -2.459 -18.453 6.035 1 97.44 90 GLY A CA 1
ATOM 739 C C . GLY A 1 90 ? -1.377 -17.719 5.273 1 97.44 90 GLY A C 1
ATOM 740 O O . GLY A 1 90 ? -0.305 -17.438 5.816 1 97.44 90 GLY A O 1
ATOM 741 N N . PHE A 1 91 ? -1.562 -17.516 4.023 1 98.75 91 PHE A N 1
ATOM 742 C CA . PHE A 1 91 ? -0.581 -16.891 3.141 1 98.75 91 PHE A CA 1
ATOM 743 C C . PHE A 1 91 ? -0.696 -15.375 3.186 1 98.75 91 PHE A C 1
ATOM 745 O O . PHE A 1 91 ? -1.803 -14.836 3.174 1 98.75 91 PHE A O 1
ATOM 752 N N . SER A 1 92 ? 0.46 -14.75 3.246 1 98.69 92 SER A N 1
ATOM 753 C CA . SER A 1 92 ? 0.542 -13.297 3.182 1 98.69 92 SER A CA 1
ATOM 754 C C . SER A 1 92 ? 1.876 -12.844 2.596 1 98.69 92 SER A C 1
ATOM 756 O O . SER A 1 92 ? 2.738 -13.672 2.289 1 98.69 92 SER A O 1
ATOM 758 N N . ALA A 1 93 ? 1.98 -11.57 2.391 1 98.88 93 ALA A N 1
ATOM 759 C CA . ALA A 1 93 ? 3.234 -10.992 1.915 1 98.88 93 ALA A CA 1
ATOM 760 C C . ALA A 1 93 ? 3.496 -9.641 2.564 1 98.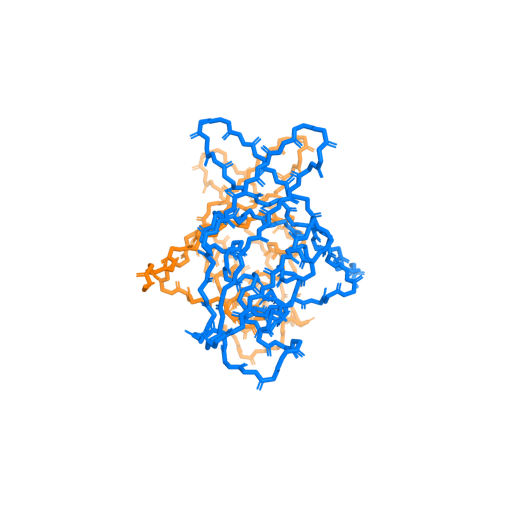88 93 ALA A C 1
ATOM 762 O O . ALA A 1 93 ? 2.578 -8.828 2.717 1 98.88 93 ALA A O 1
ATOM 763 N N . LEU A 1 94 ? 4.684 -9.445 3.037 1 98.81 94 LEU A N 1
ATOM 764 C CA . LEU A 1 94 ? 5.176 -8.133 3.447 1 98.81 94 LEU A CA 1
ATOM 765 C C . LEU A 1 94 ? 5.961 -7.473 2.32 1 98.81 94 LEU A C 1
ATOM 767 O O . LEU A 1 94 ? 6.941 -8.031 1.825 1 98.81 94 LEU A O 1
ATOM 771 N N . VAL A 1 95 ? 5.508 -6.348 1.903 1 98.88 95 VAL A N 1
ATOM 772 C CA . VAL A 1 95 ? 6.137 -5.645 0.79 1 98.88 95 VAL A CA 1
ATOM 773 C C . VAL A 1 95 ? 6.758 -4.344 1.287 1 98.88 95 VAL A C 1
ATOM 775 O O . VAL A 1 95 ? 6.105 -3.559 1.979 1 98.88 95 VAL A O 1
ATOM 778 N N . PHE A 1 96 ? 8.047 -4.152 0.932 1 98.44 96 PHE A N 1
ATOM 779 C CA . PHE A 1 96 ? 8.773 -2.928 1.246 1 98.44 96 PHE A CA 1
ATOM 780 C C . PHE A 1 96 ? 8.992 -2.09 -0.009 1 98.44 96 PHE A C 1
ATOM 782 O O . PHE A 1 96 ? 9.461 -2.602 -1.028 1 98.44 96 PHE A O 1
ATOM 789 N N . VAL A 1 97 ? 8.547 -0.854 0.083 1 97.38 97 VAL A N 1
ATOM 790 C CA . VAL A 1 97 ? 8.789 0.091 -1.002 1 97.38 97 VAL A CA 1
ATOM 791 C C . VAL A 1 97 ? 9.703 1.213 -0.517 1 97.38 97 VAL A C 1
ATOM 793 O O . VAL A 1 97 ? 9.305 2.035 0.31 1 97.38 97 VAL A O 1
ATOM 796 N N . ASN A 1 98 ? 10.969 1.286 -0.998 1 91.5 98 ASN A N 1
ATOM 797 C CA . ASN A 1 98 ? 11.953 2.27 -0.555 1 91.5 98 ASN A CA 1
ATOM 798 C C . ASN A 1 98 ? 12.062 3.432 -1.538 1 91.5 98 ASN A C 1
ATOM 800 O O . ASN A 1 98 ? 12.984 3.473 -2.355 1 91.5 98 ASN A O 1
ATOM 804 N N . GLU A 1 99 ? 11.188 4.289 -1.511 1 76.44 99 GLU A N 1
ATOM 805 C CA . GLU A 1 99 ? 11.266 5.445 -2.396 1 76.44 99 GLU A CA 1
ATOM 806 C C . GLU A 1 99 ? 12.172 6.527 -1.815 1 76.44 99 GLU A C 1
ATOM 808 O O . GLU A 1 99 ? 12.203 6.73 -0.6 1 76.44 99 GLU A O 1
ATOM 813 N N . ALA A 1 100 ? 13.359 6.73 -2.617 1 62.88 100 ALA A N 1
ATOM 814 C CA . ALA A 1 100 ? 14.352 7.723 -2.203 1 62.88 100 ALA A CA 1
ATOM 815 C C . ALA A 1 100 ? 13.68 9.008 -1.734 1 62.88 100 ALA A C 1
ATOM 817 O O . ALA A 1 100 ? 12.625 9.391 -2.252 1 62.88 100 ALA A O 1
ATOM 818 N N . GLU A 1 101 ? 13.969 9.469 -0.472 1 57.28 101 GLU A N 1
ATOM 819 C CA . GLU A 1 101 ? 13.555 10.742 0.109 1 57.28 101 GLU A CA 1
ATOM 820 C C . GLU A 1 101 ? 14.031 11.914 -0.737 1 57.28 101 GLU A C 1
ATOM 822 O O . GLU A 1 101 ? 15.219 12.031 -1.037 1 57.28 101 GLU A O 1
ATOM 827 N N . GLU A 1 102 ? 13.328 12.242 -1.838 1 45.88 102 GLU A N 1
ATOM 828 C CA . GLU A 1 102 ? 13.844 13.523 -2.312 1 45.88 102 GLU A CA 1
ATOM 829 C C . GLU A 1 102 ? 13.594 14.633 -1.296 1 45.88 102 GLU A C 1
ATOM 831 O O . GLU A 1 102 ? 12.586 14.609 -0.58 1 45.88 102 GLU A O 1
ATOM 836 N N . MET B 1 1 ? -6.035 -5.469 1.77 1 95.44 1 MET B N 1
ATOM 837 C CA . MET B 1 1 ? -4.668 -4.957 1.755 1 95.44 1 MET B CA 1
ATOM 838 C C . MET B 1 1 ? -4.461 -3.93 2.861 1 95.44 1 MET B C 1
ATOM 840 O O . MET B 1 1 ? -5.379 -3.186 3.203 1 95.44 1 MET B O 1
ATOM 844 N N . ARG B 1 2 ? -3.238 -3.908 3.506 1 98 2 ARG B N 1
ATOM 845 C CA . ARG B 1 2 ? -2.9 -2.898 4.504 1 98 2 ARG B CA 1
ATOM 846 C C . ARG B 1 2 ? -1.598 -2.191 4.145 1 98 2 ARG B C 1
ATOM 848 O O . ARG B 1 2 ? -0.663 -2.818 3.639 1 98 2 ARG B O 1
ATOM 855 N N . LEU B 1 3 ? -1.552 -0.99 4.469 1 98.62 3 LEU B N 1
ATOM 856 C CA . LEU B 1 3 ? -0.329 -0.214 4.293 1 98.62 3 LEU B CA 1
ATOM 857 C C . LEU B 1 3 ? 0.16 0.341 5.625 1 98.62 3 LEU B C 1
ATOM 859 O O . LEU B 1 3 ? -0.647 0.691 6.492 1 98.62 3 LEU B O 1
ATOM 863 N N . ILE B 1 4 ? 1.419 0.44 5.734 1 98.5 4 ILE B N 1
ATOM 864 C CA . ILE B 1 4 ? 2.074 1.151 6.824 1 98.5 4 ILE B CA 1
ATOM 865 C C . ILE B 1 4 ? 2.881 2.322 6.27 1 98.5 4 ILE B C 1
ATOM 867 O O . ILE B 1 4 ? 3.826 2.123 5.5 1 98.5 4 ILE B O 1
ATOM 871 N N . LEU B 1 5 ? 2.486 3.439 6.645 1 98.38 5 LEU B N 1
ATOM 872 C CA . LEU B 1 5 ? 3.137 4.652 6.168 1 98.38 5 LEU B CA 1
ATOM 873 C C . LEU B 1 5 ? 4.008 5.27 7.258 1 98.38 5 LEU B C 1
ATOM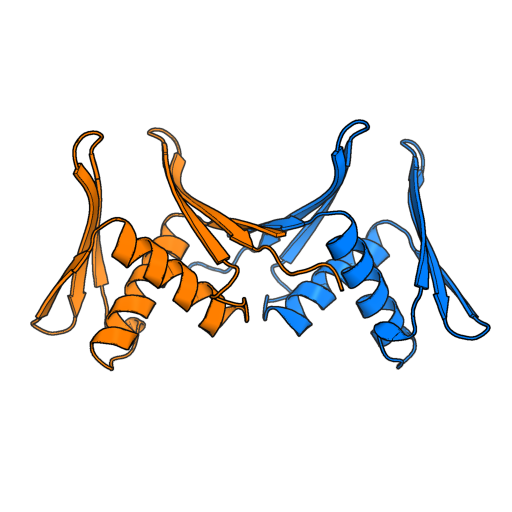 875 O O . LEU B 1 5 ? 3.625 5.285 8.43 1 98.38 5 LEU B O 1
ATOM 879 N N . ASN B 1 6 ? 5.148 5.809 6.863 1 97.25 6 ASN B N 1
ATOM 880 C CA . ASN B 1 6 ? 5.992 6.527 7.809 1 97.25 6 ASN B CA 1
ATOM 881 C C . ASN B 1 6 ? 5.648 8.008 7.859 1 97.25 6 ASN B C 1
ATOM 883 O O . ASN B 1 6 ? 4.715 8.461 7.191 1 97.25 6 ASN B O 1
ATOM 887 N N . GLU B 1 7 ? 6.395 8.75 8.609 1 97.81 7 GLU B N 1
ATOM 888 C CA . GLU B 1 7 ? 6.121 10.172 8.812 1 97.81 7 GLU B CA 1
ATOM 889 C C . GLU B 1 7 ? 6.195 10.938 7.492 1 97.81 7 GLU B C 1
ATOM 891 O O . GLU B 1 7 ? 5.371 11.812 7.23 1 97.81 7 GLU B O 1
ATOM 896 N N . GLN B 1 8 ? 7.203 10.625 6.707 1 96.44 8 GLN B N 1
ATOM 897 C CA . GLN B 1 8 ? 7.367 11.336 5.445 1 96.44 8 GLN B CA 1
ATOM 898 C C . GLN B 1 8 ? 6.145 11.148 4.547 1 96.44 8 GLN B C 1
ATOM 900 O O . GLN B 1 8 ? 5.691 12.102 3.906 1 96.44 8 GLN B O 1
ATOM 905 N N . GLU B 1 9 ? 5.582 9.922 4.484 1 97.56 9 GLU B N 1
ATOM 906 C CA . GLU B 1 9 ? 4.387 9.672 3.684 1 97.56 9 GLU B CA 1
ATOM 907 C C . GLU B 1 9 ? 3.17 10.383 4.266 1 97.56 9 GLU B C 1
ATOM 909 O O . GLU B 1 9 ? 2.285 10.82 3.527 1 97.56 9 GLU B O 1
ATOM 914 N N . ILE B 1 10 ? 3.109 10.461 5.609 1 98.81 10 ILE B N 1
ATOM 915 C CA . ILE B 1 10 ? 2.059 11.258 6.234 1 98.81 10 ILE B CA 1
ATOM 916 C C . ILE B 1 10 ? 2.172 12.711 5.781 1 98.81 10 ILE B C 1
ATOM 918 O O . ILE B 1 10 ? 1.174 13.32 5.398 1 98.81 10 ILE B O 1
ATOM 922 N N . VAL B 1 11 ? 3.385 13.234 5.777 1 98.62 11 VAL B N 1
ATOM 923 C CA . VAL B 1 11 ? 3.652 14.609 5.348 1 98.62 11 VAL B CA 1
ATOM 924 C C . VAL B 1 11 ? 3.244 14.773 3.885 1 98.62 11 VAL B C 1
A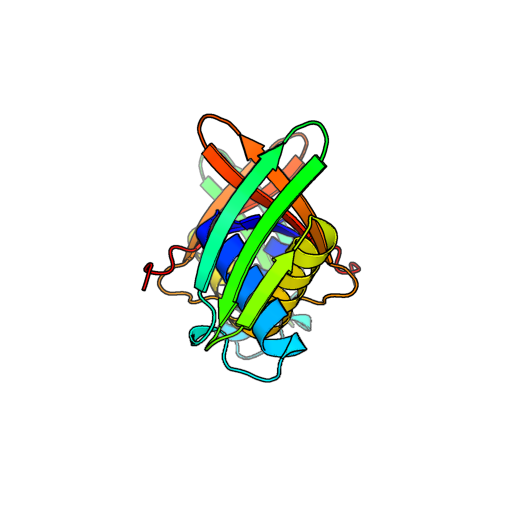TOM 926 O O . VAL B 1 11 ? 2.627 15.781 3.518 1 98.62 11 VAL B O 1
ATOM 929 N N . ASP B 1 12 ? 3.561 13.758 3.088 1 98.19 12 ASP B N 1
ATOM 930 C CA . ASP B 1 12 ? 3.127 13.805 1.696 1 98.19 12 ASP B CA 1
ATOM 931 C C . ASP B 1 12 ? 1.608 13.938 1.599 1 98.19 12 ASP B C 1
ATOM 933 O O . ASP B 1 12 ? 1.1 14.727 0.796 1 98.19 12 ASP B O 1
ATOM 937 N N . GLY B 1 13 ? 0.891 13.148 2.389 1 98.88 13 GLY B N 1
ATOM 938 C CA . GLY B 1 13 ? -0.56 13.242 2.408 1 98.88 13 GLY B CA 1
ATOM 939 C C . GLY B 1 13 ? -1.07 14.617 2.775 1 98.88 13 GLY B C 1
ATOM 940 O O . GLY B 1 13 ? -2.006 15.125 2.152 1 98.88 13 GLY B O 1
ATOM 941 N N . ILE B 1 14 ? -0.423 15.203 3.779 1 98.88 14 ILE B N 1
ATOM 942 C CA . ILE B 1 14 ? -0.79 16.547 4.207 1 98.88 14 ILE B CA 1
ATOM 943 C C . ILE B 1 14 ? -0.591 17.531 3.055 1 98.88 14 ILE B C 1
ATOM 945 O O . ILE B 1 14 ? -1.46 18.359 2.781 1 98.88 14 ILE B O 1
ATOM 949 N N . CYS B 1 15 ? 0.522 17.422 2.328 1 98.88 15 CYS B N 1
ATOM 950 C CA . CYS B 1 15 ? 0.813 18.297 1.201 1 98.88 15 CYS B CA 1
ATOM 951 C C . CYS B 1 15 ? -0.224 18.125 0.096 1 98.88 15 CYS B C 1
ATOM 953 O O . CYS B 1 15 ? -0.682 19.109 -0.486 1 98.88 15 CYS B O 1
ATOM 955 N N . VAL B 1 16 ? -0.606 16.938 -0.135 1 98.81 16 VAL B N 1
ATOM 956 C CA . VAL B 1 16 ? -1.603 16.672 -1.168 1 98.81 16 VAL B CA 1
ATOM 957 C C . VAL B 1 16 ? -2.941 17.281 -0.764 1 98.81 16 VAL B C 1
ATOM 959 O O . VAL B 1 16 ? -3.623 17.891 -1.586 1 98.81 16 VAL B O 1
ATOM 962 N N . TYR B 1 17 ? -3.35 17.109 0.465 1 98.88 17 TYR B N 1
ATOM 963 C CA . TYR B 1 17 ? -4.609 17.641 0.973 1 98.88 17 TYR B CA 1
ATOM 964 C C . TYR B 1 17 ? -4.676 19.156 0.782 1 98.88 17 TYR B C 1
ATOM 966 O O . TYR B 1 17 ? -5.645 19.672 0.222 1 98.88 17 TYR B O 1
ATOM 974 N N . ILE B 1 18 ? -3.631 19.859 1.254 1 98.81 18 ILE B N 1
ATOM 975 C CA . ILE B 1 18 ? -3.611 21.312 1.176 1 98.81 18 ILE B CA 1
ATOM 976 C C . ILE B 1 18 ? -3.555 21.75 -0.287 1 98.81 18 ILE B C 1
ATOM 978 O O . ILE B 1 18 ? -4.238 22.703 -0.685 1 98.81 18 ILE B O 1
ATOM 982 N N . SER B 1 19 ? -2.732 21.047 -1.031 1 98.81 19 SER B N 1
ATOM 983 C CA . SER B 1 19 ? -2.656 21.328 -2.459 1 98.81 19 SER B CA 1
ATOM 984 C C . SER B 1 19 ? -4.035 21.297 -3.105 1 98.81 19 SER B C 1
ATOM 986 O O . SER B 1 19 ? -4.383 22.188 -3.889 1 98.81 19 SER B O 1
ATOM 988 N N . ASN B 1 20 ? -4.805 20.312 -2.783 1 98.69 20 ASN B N 1
ATOM 989 C CA . ASN B 1 20 ? -6.137 20.141 -3.359 1 98.69 20 ASN B CA 1
ATOM 990 C C . ASN B 1 20 ? -7.105 21.203 -2.846 1 98.69 20 ASN B C 1
ATOM 992 O O . ASN B 1 20 ? -7.926 21.719 -3.604 1 98.69 20 ASN B O 1
ATOM 996 N N . GLU B 1 21 ? -7 21.5 -1.578 1 98.19 21 GLU B N 1
ATOM 997 C CA . GLU B 1 21 ? -7.891 22.484 -0.968 1 98.19 21 GLU B CA 1
ATOM 998 C C . GLU B 1 21 ? -7.621 23.891 -1.512 1 98.19 21 GLU B C 1
ATOM 1000 O O . GLU B 1 21 ? -8.547 24.688 -1.689 1 98.19 21 GLU B O 1
ATOM 1005 N N . GLU B 1 22 ? -6.418 24.188 -1.808 1 98 22 GLU B N 1
ATOM 1006 C CA . GLU B 1 22 ? -6.02 25.562 -2.115 1 98 22 GLU B CA 1
ATOM 1007 C C . GLU B 1 22 ? -5.699 25.719 -3.6 1 98 22 GLU B C 1
ATOM 1009 O O . GLU B 1 22 ? -5.395 26.828 -4.059 1 98 22 GLU B O 1
ATOM 1014 N N . ASP B 1 23 ? -5.734 24.594 -4.391 1 98 23 ASP B N 1
ATOM 1015 C CA . ASP B 1 23 ? -5.465 24.578 -5.824 1 98 23 ASP B CA 1
ATOM 1016 C C . ASP B 1 23 ? -4.047 25.062 -6.117 1 98 23 ASP B C 1
ATOM 1018 O O . ASP B 1 23 ? -3.846 25.984 -6.902 1 98 23 ASP B O 1
ATOM 1022 N N . ILE B 1 24 ? -3.055 24.469 -5.418 1 98.44 24 ILE B N 1
ATOM 1023 C CA . ILE B 1 24 ? -1.624 24.672 -5.613 1 98.44 24 ILE B CA 1
ATOM 1024 C C . ILE B 1 24 ? -0.924 23.312 -5.754 1 98.44 24 ILE B C 1
ATOM 1026 O O . ILE B 1 24 ? -1.576 22.266 -5.758 1 98.44 24 ILE B O 1
ATOM 1030 N N . TYR B 1 25 ? 0.356 23.375 -5.984 1 98.19 25 TYR B N 1
ATOM 1031 C CA . TYR B 1 25 ? 1.099 22.125 -6.086 1 98.19 25 TYR B CA 1
ATOM 1032 C C . TYR B 1 25 ? 1.537 21.641 -4.707 1 98.19 25 TYR B C 1
ATOM 1034 O O . TYR B 1 25 ? 1.875 22.438 -3.838 1 98.19 25 TYR B O 1
ATOM 1042 N N . PRO B 1 26 ? 1.567 20.344 -4.477 1 98.5 26 PRO B N 1
ATOM 1043 C CA . PRO B 1 26 ? 2.01 19.812 -3.188 1 98.5 26 PRO B CA 1
ATOM 1044 C C . PRO B 1 26 ? 3.414 20.266 -2.807 1 98.5 26 PRO B C 1
ATOM 1046 O O . PRO B 1 26 ? 3.705 20.453 -1.622 1 98.5 26 PRO B O 1
ATOM 1049 N N . GLU B 1 27 ? 4.215 20.547 -3.811 1 97.31 27 GLU B N 1
ATOM 1050 C CA . GLU B 1 27 ? 5.594 20.953 -3.562 1 97.31 27 GLU B CA 1
ATOM 1051 C C . GLU B 1 27 ? 5.66 22.359 -2.969 1 97.31 27 GLU B C 1
ATOM 1053 O O . GLU B 1 27 ? 6.688 22.75 -2.416 1 97.31 27 GLU B O 1
ATOM 1058 N N . ASP B 1 28 ? 4.574 23.078 -3.068 1 98.31 28 ASP B N 1
ATOM 1059 C CA . ASP B 1 28 ? 4.516 24.453 -2.562 1 98.31 28 ASP B CA 1
ATOM 1060 C C . ASP B 1 28 ? 4.09 24.484 -1.098 1 98.31 28 ASP B C 1
ATOM 1062 O O . ASP B 1 28 ? 3.963 25.547 -0.501 1 98.31 28 ASP B O 1
ATOM 1066 N N . VAL B 1 29 ? 3.891 23.297 -0.519 1 98.81 29 VAL B N 1
ATOM 1067 C CA . VAL B 1 29 ? 3.422 23.188 0.858 1 98.81 29 VAL B CA 1
ATOM 1068 C C . VAL B 1 29 ? 4.559 22.703 1.756 1 98.81 29 VAL B C 1
ATOM 1070 O O . VAL B 1 29 ? 5.289 21.781 1.401 1 98.81 29 VAL B O 1
ATOM 1073 N N . GLU B 1 30 ? 4.758 23.375 2.857 1 98.56 30 GLU B N 1
ATOM 1074 C CA . GLU B 1 30 ? 5.746 22.969 3.85 1 98.56 30 GLU B CA 1
ATOM 1075 C C . GLU B 1 30 ? 5.082 22.641 5.184 1 98.56 30 GLU B C 1
ATOM 1077 O O . GLU B 1 30 ? 4.445 23.5 5.793 1 98.56 30 GLU B O 1
ATOM 1082 N N . VAL B 1 31 ? 5.215 21.422 5.652 1 98.81 31 VAL B N 1
ATOM 1083 C CA . VAL B 1 31 ? 4.719 21.031 6.973 1 98.81 31 VAL B CA 1
ATOM 1084 C C . VAL B 1 31 ? 5.73 21.438 8.039 1 98.81 31 VAL B C 1
ATOM 1086 O O . VAL B 1 31 ? 6.836 20.891 8.102 1 98.81 31 VAL B O 1
ATOM 1089 N N . LYS B 1 32 ? 5.293 22.25 8.875 1 98.19 32 LYS B N 1
ATOM 1090 C CA . LYS B 1 32 ? 6.203 22.844 9.852 1 98.19 32 LYS B CA 1
ATOM 1091 C C . LYS B 1 32 ? 6.188 22.062 11.164 1 98.19 32 LYS B C 1
ATOM 1093 O O . LYS B 1 32 ? 7.18 22.047 11.891 1 98.19 32 LYS B O 1
ATOM 1098 N N . GLU B 1 33 ? 5.098 21.531 11.422 1 98.19 33 GLU B N 1
ATOM 1099 C CA . GLU B 1 33 ? 4.945 20.797 12.672 1 98.19 33 GLU B CA 1
ATOM 1100 C C . GLU B 1 33 ? 4 19.609 12.5 1 98.19 33 GLU B C 1
ATOM 1102 O O . GLU B 1 33 ? 2.982 19.719 11.812 1 98.19 33 GLU B O 1
ATOM 1107 N N . LEU B 1 34 ? 4.359 18.516 13.016 1 98.69 34 LEU B N 1
ATOM 1108 C CA . LEU B 1 34 ? 3.525 17.344 13.242 1 98.69 34 LEU B CA 1
ATOM 1109 C C . LEU B 1 34 ? 3.652 16.859 14.688 1 98.69 34 LEU B C 1
ATOM 1111 O O . LEU B 1 34 ? 4.758 16.578 15.148 1 98.69 34 LEU B O 1
ATOM 1115 N N . SER B 1 35 ? 2.506 16.766 15.375 1 98.38 35 SER B N 1
ATOM 1116 C CA . SER B 1 35 ? 2.562 16.391 16.797 1 98.38 35 SER B CA 1
ATOM 1117 C C . SER B 1 35 ? 1.364 15.539 17.188 1 98.38 35 SER B C 1
ATOM 1119 O O . SER B 1 35 ? 0.411 15.398 16.422 1 98.38 35 SER B O 1
ATOM 1121 N N . TYR B 1 36 ? 1.498 15.023 18.344 1 98.44 36 TYR B N 1
ATOM 1122 C CA . TYR B 1 36 ? 0.447 14.219 18.953 1 98.44 36 TYR B CA 1
ATOM 1123 C C . TYR B 1 36 ? 0.346 14.484 20.453 1 98.44 36 TYR B C 1
ATOM 1125 O O . TYR B 1 36 ? 1.363 14.547 21.141 1 98.44 36 TYR B O 1
ATOM 1133 N N . ASN B 1 37 ? -0.822 14.758 20.875 1 95.94 37 ASN B N 1
ATOM 1134 C CA . ASN B 1 37 ? -1.18 14.898 22.297 1 95.94 37 ASN B CA 1
ATOM 1135 C C . ASN B 1 37 ? -2.338 13.977 22.672 1 95.94 37 ASN B C 1
ATOM 1137 O O . ASN B 1 37 ? -3.354 13.93 21.969 1 95.94 37 ASN B O 1
ATOM 1141 N N . LYS B 1 38 ? -2.145 13.188 23.734 1 94.5 38 LYS B N 1
ATOM 1142 C CA . LYS B 1 38 ? -3.154 12.219 24.125 1 94.5 38 LYS B CA 1
ATOM 1143 C C . LYS B 1 38 ? -4.527 12.867 24.266 1 94.5 38 LYS B C 1
ATOM 1145 O O . LYS B 1 38 ? -5.551 12.227 24.016 1 94.5 38 LYS B O 1
ATOM 1150 N N . ARG B 1 39 ? -4.59 14.133 24.625 1 94.62 39 ARG B N 1
ATOM 1151 C CA . ARG B 1 39 ? -5.844 14.836 24.875 1 94.62 39 ARG B CA 1
ATOM 1152 C C . ARG B 1 39 ? -6.434 15.391 23.594 1 94.62 39 ARG B C 1
ATOM 1154 O O . ARG B 1 39 ? -7.641 15.312 23.359 1 94.62 39 ARG B O 1
ATOM 1161 N N . THR B 1 40 ? -5.68 15.891 22.656 1 95.06 40 THR B N 1
ATOM 1162 C CA . THR B 1 40 ? -6.168 16.625 21.5 1 95.06 40 THR B CA 1
ATOM 1163 C C . THR B 1 40 ? -6.008 15.797 20.219 1 95.06 40 THR B C 1
ATOM 1165 O O . THR B 1 40 ? -6.664 16.078 19.219 1 95.06 40 THR B O 1
ATOM 1168 N N . GLY B 1 41 ? -5.137 14.797 20.25 1 97.44 41 GLY B N 1
ATOM 1169 C CA . GLY B 1 41 ? -4.914 13.969 19.062 1 97.44 41 GLY B CA 1
ATOM 1170 C C . GLY B 1 41 ? -3.816 14.5 18.172 1 97.44 41 GLY B C 1
ATOM 1171 O O . GLY B 1 41 ? -2.828 15.055 18.641 1 97.44 41 GLY B O 1
ATOM 1172 N N . PHE B 1 42 ? -3.963 14.258 16.969 1 98.81 42 PHE B N 1
ATOM 1173 C CA . PHE B 1 42 ? -2.939 14.641 16 1 98.81 42 PHE B CA 1
ATOM 1174 C C . PHE B 1 42 ? -3.154 16.078 15.531 1 98.81 42 PHE B C 1
ATOM 1176 O O . PHE B 1 42 ? -4.293 16.516 15.359 1 98.81 42 PHE B O 1
ATOM 1183 N N . PHE B 1 43 ? -2.074 16.688 15.297 1 98.69 43 PHE B N 1
ATOM 1184 C CA . PHE B 1 43 ? -2.064 18.078 14.859 1 98.69 43 PHE B CA 1
ATOM 1185 C C . PHE B 1 43 ? -0.931 18.328 13.875 1 98.69 43 PHE B C 1
ATOM 1187 O O . PHE B 1 43 ? 0.169 17.797 14.031 1 98.69 43 PHE B O 1
ATOM 1194 N N . ALA B 1 44 ? -1.229 19.125 12.859 1 98.81 44 ALA B N 1
ATOM 1195 C CA . ALA B 1 44 ? -0.189 19.562 11.938 1 98.81 44 ALA B CA 1
ATOM 1196 C C . ALA B 1 44 ? -0.356 21.031 11.578 1 98.81 44 ALA B C 1
ATOM 1198 O O . ALA B 1 44 ? -1.479 21.547 11.516 1 98.81 44 ALA B O 1
ATOM 1199 N N . GLU B 1 45 ? 0.746 21.656 11.406 1 98.81 45 GLU B N 1
ATOM 1200 C CA . GLU B 1 45 ? 0.784 23.016 10.875 1 98.81 45 GLU B CA 1
ATOM 1201 C C . GLU B 1 45 ? 1.57 23.078 9.57 1 98.81 45 GLU B C 1
ATOM 1203 O O . GLU B 1 45 ? 2.682 22.547 9.484 1 98.81 45 GLU B O 1
ATOM 1208 N N . ALA B 1 46 ? 0.981 23.688 8.609 1 98.81 46 ALA B N 1
ATOM 1209 C CA . ALA B 1 46 ? 1.642 23.812 7.316 1 98.81 46 ALA B CA 1
ATOM 1210 C C . ALA B 1 46 ? 1.569 25.234 6.793 1 98.81 46 ALA B C 1
ATOM 1212 O O . ALA B 1 46 ? 0.702 26.016 7.203 1 98.81 46 ALA B O 1
ATOM 1213 N N . THR B 1 47 ? 2.566 25.578 5.949 1 98.69 47 THR B N 1
ATOM 1214 C CA . THR B 1 47 ? 2.615 26.875 5.289 1 98.69 47 THR B CA 1
ATOM 1215 C C . THR B 1 47 ? 2.705 26.703 3.775 1 98.69 47 THR B C 1
ATOM 1217 O O . THR B 1 47 ? 3.217 25.703 3.283 1 98.69 47 THR B O 1
ATOM 1220 N N . PHE B 1 48 ? 2.158 27.609 3.098 1 98.38 48 PHE B N 1
ATOM 1221 C CA . PHE B 1 48 ? 2.23 27.703 1.645 1 98.38 48 PHE B CA 1
ATOM 1222 C C . PHE B 1 48 ? 2.115 29.156 1.188 1 98.38 48 PHE B C 1
ATOM 1224 O O . PHE B 1 48 ? 1.149 29.844 1.526 1 98.38 48 PHE B O 1
ATOM 1231 N N . GLY B 1 49 ? 3.16 29.625 0.501 1 96.31 49 GLY B N 1
ATOM 1232 C CA . GLY B 1 49 ? 3.215 31.062 0.26 1 96.31 49 GLY B CA 1
ATOM 1233 C C . GLY B 1 49 ? 3.195 31.891 1.536 1 96.31 49 GLY B C 1
ATOM 1234 O O . GLY B 1 49 ? 4.02 31.672 2.428 1 96.31 49 GLY B O 1
ATOM 1235 N N . LEU B 1 50 ? 2.295 32.875 1.579 1 96.5 50 LEU B N 1
ATOM 1236 C CA . LEU B 1 50 ? 2.154 33.719 2.75 1 96.5 50 LEU B CA 1
ATOM 1237 C C . LEU B 1 50 ? 1.075 33.188 3.688 1 96.5 50 LEU B C 1
ATOM 1239 O O . LEU B 1 50 ? 0.754 33.812 4.695 1 96.5 50 LEU B O 1
ATOM 1243 N N . HIS B 1 51 ? 0.535 31.984 3.398 1 98.12 51 HIS B N 1
ATOM 1244 C CA . HIS B 1 51 ? -0.592 31.438 4.141 1 98.12 51 HIS B CA 1
ATOM 1245 C C . HIS B 1 51 ? -0.163 30.234 4.984 1 98.12 51 HIS B C 1
ATOM 1247 O O . HIS B 1 51 ? 0.924 29.688 4.785 1 98.12 51 HIS B O 1
ATOM 1253 N N . HIS B 1 52 ? -1.017 29.984 5.977 1 97.62 52 HIS B N 1
ATOM 1254 C CA . HIS B 1 52 ? -0.799 28.812 6.812 1 97.62 52 HIS B CA 1
ATOM 1255 C C . HIS B 1 52 ? -2.109 28.078 7.09 1 97.62 52 HIS B C 1
ATOM 1257 O O . HIS B 1 52 ? -3.189 28.656 6.957 1 97.62 52 HIS B O 1
ATOM 1263 N N . LYS B 1 53 ? -2.051 26.797 7.434 1 98.19 53 LYS B N 1
ATOM 1264 C CA . LYS B 1 53 ? -3.223 25.984 7.742 1 98.19 53 LYS B CA 1
ATOM 1265 C C . LYS B 1 53 ? -2.922 24.984 8.859 1 98.19 53 LYS B C 1
ATOM 1267 O O . LYS B 1 53 ? -1.845 24.375 8.883 1 98.19 53 LYS B O 1
ATOM 1272 N N . GLN B 1 54 ? -3.844 24.875 9.812 1 98.56 54 GLN B N 1
ATOM 1273 C CA . GLN B 1 54 ? -3.799 23.859 10.859 1 98.56 54 GLN B CA 1
ATOM 1274 C C . GLN B 1 54 ? -4.68 22.672 10.5 1 98.56 54 GLN B C 1
ATOM 1276 O O . GLN B 1 54 ? -5.781 22.844 9.977 1 98.56 54 GLN B O 1
ATOM 1281 N N . LEU B 1 55 ? -4.188 21.531 10.711 1 98.69 55 LEU B N 1
ATOM 1282 C CA . LEU B 1 55 ? -4.906 20.297 10.398 1 98.69 55 LEU B CA 1
ATOM 1283 C C . LEU B 1 55 ? -5.008 19.406 11.633 1 98.69 55 LEU B C 1
ATOM 1285 O O . LEU B 1 55 ? -4.086 19.359 12.445 1 98.69 55 LEU B O 1
ATOM 1289 N N . MET B 1 56 ? -6.109 18.75 11.75 1 98.5 56 MET B N 1
ATOM 1290 C CA . MET B 1 56 ? -6.305 17.75 12.789 1 98.5 56 MET B CA 1
ATOM 1291 C C . MET B 1 56 ? -6.355 16.344 12.188 1 98.5 56 MET B C 1
ATOM 1293 O O . MET B 1 56 ? -6.043 16.156 11.008 1 98.5 56 MET B O 1
ATOM 1297 N N . SER B 1 57 ? -6.746 15.336 13.016 1 98.62 57 SER B N 1
ATOM 1298 C CA . SER B 1 57 ? -6.672 13.922 12.633 1 98.62 57 SER B CA 1
ATOM 1299 C C . SER B 1 57 ? -7.445 13.656 11.344 1 98.62 57 SER B C 1
ATOM 1301 O O . SER B 1 57 ? -6.934 13 10.438 1 98.62 57 SER B O 1
ATOM 1303 N N . ASP B 1 58 ? -8.648 14.258 11.234 1 98.5 58 ASP B N 1
ATOM 1304 C CA . ASP B 1 58 ? -9.5 13.977 10.086 1 98.5 58 ASP B CA 1
ATOM 1305 C C . ASP B 1 58 ? -8.891 14.539 8.797 1 98.5 58 ASP B C 1
ATOM 1307 O O . ASP B 1 58 ? -8.93 13.891 7.754 1 98.5 58 ASP B O 1
ATOM 1311 N N . ASP B 1 59 ? -8.305 15.742 8.898 1 98.75 59 ASP B N 1
ATOM 1312 C CA . ASP B 1 59 ? -7.668 16.359 7.742 1 98.75 59 ASP B CA 1
ATOM 1313 C C . ASP B 1 59 ? -6.461 15.539 7.277 1 98.75 59 ASP B C 1
ATOM 1315 O O . ASP B 1 59 ? -6.277 15.328 6.078 1 98.75 59 ASP B O 1
ATOM 1319 N N . ILE B 1 60 ? -5.727 15.109 8.242 1 98.94 60 ILE B N 1
ATOM 1320 C CA . ILE B 1 60 ? -4.512 14.367 7.941 1 98.94 60 ILE B CA 1
ATOM 1321 C C . ILE B 1 60 ? -4.871 13.023 7.305 1 98.94 60 ILE B C 1
ATOM 1323 O O . ILE B 1 60 ? -4.289 12.633 6.289 1 98.94 60 ILE B O 1
ATOM 1327 N N . SER B 1 61 ? -5.867 12.375 7.816 1 98.94 61 SER B N 1
ATOM 1328 C CA . SER B 1 61 ? -6.32 11.102 7.262 1 98.94 61 SER B CA 1
ATOM 1329 C C . SER B 1 61 ? -6.824 11.273 5.832 1 98.94 61 SER B C 1
ATOM 1331 O O . SER B 1 61 ? -6.527 10.453 4.961 1 98.94 61 SER B O 1
ATOM 1333 N N . GLU B 1 62 ? -7.562 12.359 5.668 1 98.88 62 GLU B N 1
ATOM 1334 C CA . GLU B 1 62 ? -8.062 12.633 4.324 1 98.88 62 GLU B CA 1
ATOM 1335 C C . GLU B 1 62 ? -6.914 12.867 3.346 1 98.88 62 GLU B C 1
ATOM 1337 O O . GLU B 1 62 ? -6.969 12.414 2.201 1 98.88 62 GLU B O 1
ATOM 1342 N N . GLY B 1 63 ? -5.91 13.562 3.818 1 98.94 63 GLY B N 1
ATOM 1343 C CA . GLY B 1 63 ? -4.734 13.766 2.984 1 98.94 63 GLY B CA 1
ATOM 1344 C C . GLY B 1 63 ? -4.059 12.469 2.582 1 98.94 63 GLY B C 1
ATOM 1345 O O . GLY B 1 63 ? -3.658 12.297 1.429 1 98.94 63 GLY B O 1
ATOM 1346 N N . ILE B 1 64 ? -3.957 11.555 3.498 1 98.94 64 ILE B N 1
ATOM 1347 C CA . ILE B 1 64 ? -3.355 10.258 3.229 1 98.94 64 ILE B CA 1
ATOM 1348 C C . ILE B 1 64 ? -4.199 9.5 2.207 1 98.94 64 ILE B C 1
ATOM 1350 O O . ILE B 1 64 ? -3.664 8.891 1.277 1 98.94 64 ILE B O 1
ATOM 1354 N N . ILE B 1 65 ? -5.535 9.594 2.365 1 98.94 65 ILE B N 1
ATOM 1355 C CA . ILE B 1 65 ? -6.445 8.938 1.436 1 98.94 65 ILE B CA 1
ATOM 1356 C C . ILE B 1 65 ? -6.258 9.508 0.033 1 98.94 65 ILE B C 1
ATOM 1358 O O . ILE B 1 65 ? -6.148 8.766 -0.941 1 98.94 65 ILE B O 1
ATOM 1362 N N . GLN B 1 66 ? -6.164 10.805 -0.074 1 98.88 66 GLN B N 1
ATOM 1363 C CA . GLN B 1 66 ? -5.98 11.453 -1.368 1 98.88 66 GLN B CA 1
ATOM 1364 C C . GLN B 1 66 ? -4.625 11.102 -1.973 1 98.88 66 GLN B C 1
ATOM 1366 O O . GLN B 1 66 ? -4.516 10.883 -3.182 1 98.88 66 GLN B O 1
ATOM 1371 N N . PHE B 1 67 ? -3.625 11.125 -1.083 1 98.88 67 PHE B N 1
ATOM 1372 C CA . PHE B 1 67 ? -2.287 10.75 -1.52 1 98.88 67 PHE B CA 1
ATOM 1373 C C . PHE B 1 67 ? -2.291 9.352 -2.123 1 98.88 67 PHE B C 1
ATOM 1375 O O . PHE B 1 67 ? -1.778 9.141 -3.225 1 98.88 67 PHE B O 1
ATOM 1382 N N . LEU B 1 68 ? -2.893 8.398 -1.498 1 98.75 68 LEU B N 1
ATOM 1383 C CA . LEU B 1 68 ? -2.922 7.012 -1.956 1 98.75 68 LEU B CA 1
ATOM 1384 C C . LEU B 1 68 ? -3.771 6.871 -3.215 1 98.75 68 LEU B C 1
ATOM 1386 O O . LEU B 1 68 ? -3.471 6.051 -4.082 1 98.75 68 LEU B O 1
ATOM 1390 N N . GLU B 1 69 ? -4.812 7.684 -3.244 1 98.62 69 GLU B N 1
ATOM 1391 C CA . GLU B 1 69 ? -5.637 7.684 -4.453 1 98.62 69 GLU B CA 1
ATOM 1392 C C . GLU B 1 69 ? -4.859 8.227 -5.648 1 98.62 69 GLU B C 1
ATOM 1394 O O . GLU B 1 69 ? -4.77 7.574 -6.688 1 98.62 69 GLU B O 1
ATOM 1399 N N . GLU B 1 70 ? -4.285 9.352 -5.469 1 98.19 70 GLU B N 1
ATOM 1400 C CA . GLU B 1 70 ? -3.73 10.117 -6.582 1 98.19 70 GLU B CA 1
ATOM 1401 C C . GLU B 1 70 ? -2.4 9.523 -7.047 1 98.19 70 GLU B C 1
ATOM 1403 O O . GLU B 1 70 ? -2.092 9.539 -8.242 1 98.19 70 GLU B O 1
ATOM 1408 N N . TYR B 1 71 ? -1.655 9.023 -6.172 1 97.25 71 TYR B N 1
ATOM 1409 C CA . TYR B 1 71 ? -0.303 8.602 -6.523 1 97.25 71 TYR B CA 1
ATOM 1410 C C . TYR B 1 71 ? -0.213 7.086 -6.633 1 97.25 71 TYR B C 1
ATOM 1412 O O . TYR B 1 71 ? 0.72 6.555 -7.238 1 97.25 71 TYR B O 1
ATOM 1420 N N . HIS B 1 72 ? -1.215 6.352 -6.07 1 97.5 72 HIS B N 1
ATOM 1421 C CA . HIS B 1 72 ? -1.064 4.902 -6.055 1 97.5 72 HIS B CA 1
ATOM 1422 C C . HIS B 1 72 ? -2.355 4.207 -6.477 1 97.5 72 HIS B C 1
ATOM 1424 O O . HIS B 1 72 ? -2.443 2.979 -6.445 1 97.5 72 HIS B O 1
ATOM 1430 N N . ASN B 1 73 ? -3.381 4.93 -6.852 1 97.56 73 ASN B N 1
ATOM 1431 C CA . ASN B 1 73 ? -4.574 4.391 -7.488 1 97.56 73 ASN B CA 1
ATOM 1432 C C . ASN B 1 73 ? -5.391 3.535 -6.523 1 97.56 73 ASN B C 1
ATOM 1434 O O . ASN B 1 73 ? -5.898 2.479 -6.895 1 97.56 73 ASN B O 1
ATOM 1438 N N . PHE B 1 74 ? -5.391 3.904 -5.258 1 97.94 74 PHE B N 1
ATOM 1439 C CA . PHE B 1 74 ? -6.297 3.252 -4.32 1 97.94 74 PHE B CA 1
ATOM 1440 C C . PHE B 1 74 ? -7.672 3.91 -4.344 1 97.94 74 PHE B C 1
ATOM 1442 O O . PHE B 1 74 ? -7.785 5.113 -4.598 1 97.94 74 PHE B O 1
ATOM 1449 N N . ASN B 1 75 ? -8.688 3.121 -4.09 1 97.88 75 ASN B N 1
ATOM 1450 C CA . ASN B 1 75 ? -10.055 3.629 -4 1 97.88 75 ASN B CA 1
ATOM 1451 C C . ASN B 1 75 ? -10.305 4.324 -2.666 1 97.88 75 ASN B C 1
ATOM 1453 O O . ASN B 1 75 ? -10.297 3.684 -1.613 1 97.88 75 ASN B O 1
ATOM 1457 N N . PRO B 1 76 ? -10.57 5.539 -2.727 1 98.31 76 PRO B N 1
ATOM 1458 C CA . PRO B 1 76 ? -10.734 6.289 -1.479 1 98.31 76 PRO B CA 1
ATOM 1459 C C . PRO B 1 76 ? -11.938 5.828 -0.664 1 98.31 76 PRO B C 1
ATOM 1461 O O . PRO B 1 76 ? -11.938 5.945 0.564 1 98.31 76 PRO B O 1
ATOM 1464 N N . ASP B 1 77 ? -12.906 5.234 -1.328 1 98.25 77 ASP B N 1
ATOM 1465 C CA . ASP B 1 77 ? -14.164 4.91 -0.671 1 98.25 77 ASP B CA 1
ATOM 1466 C C . ASP B 1 77 ? -14.008 3.705 0.254 1 98.25 77 ASP B C 1
ATOM 1468 O O . ASP B 1 77 ? -14.852 3.473 1.124 1 98.25 77 ASP B O 1
ATOM 1472 N N . VAL B 1 78 ? -12.977 2.928 0.022 1 97.94 78 VAL B N 1
ATOM 1473 C CA . VAL B 1 78 ? -12.82 1.71 0.812 1 97.94 78 VAL B CA 1
ATOM 1474 C C . VAL B 1 78 ? -11.516 1.773 1.604 1 97.94 78 VAL B C 1
ATOM 1476 O O . VAL B 1 78 ? -10.953 0.738 1.97 1 97.94 78 VAL B O 1
ATOM 1479 N N . THR B 1 79 ? -11 2.961 1.722 1 98.5 79 THR B N 1
ATOM 1480 C CA . THR B 1 79 ? -9.742 3.182 2.42 1 98.5 79 THR B CA 1
ATOM 1481 C C . THR B 1 79 ? -9.977 3.828 3.779 1 98.5 79 THR B C 1
ATOM 1483 O O . THR B 1 79 ? -10.688 4.836 3.879 1 98.5 79 THR B O 1
ATOM 1486 N N . VAL B 1 80 ? -9.414 3.246 4.867 1 98.56 80 VAL B N 1
ATOM 1487 C CA . VAL B 1 80 ? -9.523 3.754 6.23 1 98.56 80 VAL B CA 1
ATOM 1488 C C . VAL B 1 80 ? -8.133 3.959 6.82 1 98.56 80 VAL B C 1
ATOM 1490 O O . VAL B 1 80 ? -7.258 3.098 6.68 1 98.56 80 VAL B O 1
ATOM 1493 N N . VAL B 1 81 ? -7.914 5.062 7.48 1 98.88 81 VAL B N 1
ATOM 1494 C CA . VAL B 1 81 ? -6.598 5.422 8 1 98.88 81 VAL B CA 1
ATOM 1495 C C . VAL B 1 81 ? -6.637 5.469 9.523 1 98.88 81 VAL B C 1
ATOM 1497 O O . VAL B 1 81 ? -7.57 6.02 10.109 1 98.88 81 VAL B O 1
ATOM 1500 N N . GLU B 1 82 ? -5.715 4.879 10.102 1 98.75 82 GLU B N 1
ATOM 1501 C CA . GLU B 1 82 ? -5.469 5.008 11.531 1 98.75 82 GLU B CA 1
ATOM 1502 C C . GLU B 1 82 ? -4.105 5.637 11.805 1 98.75 82 GLU B C 1
ATOM 1504 O O . GLU B 1 82 ? -3.068 4.992 11.617 1 98.75 82 GLU B O 1
ATOM 1509 N N . LEU B 1 83 ? -4.098 6.852 12.281 1 98.88 83 LEU B N 1
ATOM 1510 C CA . LEU B 1 83 ? -2.854 7.527 12.641 1 98.88 83 LEU B CA 1
ATOM 1511 C C . LEU B 1 83 ? -2.283 6.953 13.938 1 98.88 83 LEU B C 1
ATOM 1513 O O . LEU B 1 83 ? -3.031 6.656 14.875 1 98.88 83 LEU B O 1
ATOM 1517 N N . GLN B 1 84 ? -1 6.863 13.93 1 98.5 84 GLN B N 1
ATOM 1518 C CA . GLN B 1 84 ? -0.343 6.293 15.102 1 98.5 84 GLN B CA 1
ATOM 1519 C C . GLN B 1 84 ? 0.887 7.105 15.492 1 98.5 84 GLN B C 1
ATOM 1521 O O . GLN B 1 84 ? 1.562 7.672 14.625 1 98.5 84 GLN B O 1
ATOM 1526 N N . PHE B 1 85 ? 1.154 7.133 16.781 1 98.5 85 PHE B N 1
ATOM 1527 C CA . PHE B 1 85 ? 2.377 7.711 17.328 1 98.5 85 PHE B CA 1
ATOM 1528 C C . PHE B 1 85 ? 2.998 6.789 18.375 1 98.5 85 PHE B C 1
ATOM 1530 O O . PHE B 1 85 ? 2.299 6.273 19.25 1 98.5 85 PHE B O 1
ATOM 1537 N N . ASP B 1 86 ? 4.195 6.559 18.172 1 96.25 86 ASP B N 1
ATOM 1538 C CA . ASP B 1 86 ? 5.02 5.812 19.125 1 96.25 86 ASP B CA 1
ATOM 1539 C C . ASP B 1 86 ? 6.27 6.598 19.5 1 96.25 86 ASP B C 1
ATOM 1541 O O . ASP B 1 86 ? 6.938 7.172 18.641 1 96.25 86 ASP B O 1
ATOM 1545 N N . LYS B 1 87 ? 6.613 6.668 20.781 1 94.38 87 LYS B N 1
ATOM 1546 C CA . LYS B 1 87 ? 7.738 7.461 21.266 1 94.38 87 LYS B CA 1
ATOM 1547 C C . LYS B 1 87 ? 9.039 7.035 20.594 1 94.38 87 LYS B C 1
ATOM 1549 O O . LYS B 1 87 ? 9.922 7.863 20.344 1 94.38 87 LYS B O 1
ATOM 1554 N N . LYS B 1 88 ? 9.148 5.801 20.266 1 94.88 88 LYS B N 1
ATOM 1555 C CA . LYS B 1 88 ? 10.375 5.281 19.672 1 94.88 88 LYS B CA 1
ATOM 1556 C C . LYS B 1 88 ? 10.336 5.395 18.156 1 94.88 88 LYS B C 1
ATOM 1558 O O . LYS B 1 88 ? 11.32 5.801 17.531 1 94.88 88 LYS B O 1
ATOM 1563 N N . LYS B 1 89 ? 9.188 5.145 17.484 1 94 89 LYS B N 1
ATOM 1564 C CA . LYS B 1 89 ? 9.086 5.055 16.031 1 94 89 LYS B CA 1
ATOM 1565 C C . LYS B 1 89 ? 8.633 6.379 15.43 1 94 89 LYS B C 1
ATOM 1567 O O . LYS B 1 89 ? 8.805 6.609 14.234 1 94 89 LYS B O 1
ATOM 1572 N N . GLY B 1 90 ? 8.047 7.141 16.25 1 97.44 90 GLY B N 1
ATOM 1573 C CA . GLY B 1 90 ? 7.523 8.406 15.758 1 97.44 90 GLY B CA 1
ATOM 1574 C C . GLY B 1 90 ? 6.152 8.289 15.125 1 97.44 90 GLY B C 1
ATOM 1575 O O . GLY B 1 90 ? 5.293 7.555 15.625 1 97.44 90 GLY B O 1
ATOM 1576 N N . PHE B 1 91 ? 5.883 9.062 14.148 1 98.75 91 PHE B N 1
ATOM 1577 C CA . PHE B 1 91 ? 4.582 9.117 13.492 1 98.75 91 PHE B CA 1
ATOM 1578 C C . PHE B 1 91 ? 4.48 8.055 12.406 1 98.75 91 PHE B C 1
ATOM 1580 O O . PHE B 1 91 ? 5.426 7.852 11.641 1 98.75 91 PHE B O 1
ATOM 1587 N N . SER B 1 92 ? 3.328 7.41 12.391 1 98.69 92 SER B N 1
ATOM 1588 C CA . SER B 1 92 ? 3.014 6.441 11.344 1 98.69 92 SER B CA 1
ATOM 1589 C C . SER B 1 92 ? 1.509 6.352 11.109 1 98.69 92 SER B C 1
ATOM 1591 O O . SER B 1 92 ? 0.728 7.02 11.789 1 98.69 92 SER B O 1
ATOM 1593 N N . ALA B 1 93 ? 1.152 5.617 10.109 1 98.88 93 ALA B N 1
ATOM 1594 C CA . ALA B 1 93 ? -0.26 5.375 9.828 1 98.88 93 ALA B CA 1
ATOM 1595 C C . ALA B 1 93 ? -0.487 3.945 9.352 1 98.88 93 ALA B C 1
ATOM 1597 O O . ALA B 1 93 ? 0.298 3.414 8.562 1 98.88 93 ALA B O 1
ATOM 1598 N N . LEU B 1 94 ? -1.466 3.297 9.906 1 98.81 94 LEU B N 1
ATOM 1599 C CA . LEU B 1 94 ? -1.979 2.031 9.398 1 98.81 94 LEU B CA 1
ATOM 1600 C C . LEU B 1 94 ? -3.184 2.262 8.492 1 98.81 94 LEU B C 1
ATOM 1602 O O . LEU B 1 94 ? -4.176 2.863 8.906 1 98.81 94 LEU B O 1
ATOM 1606 N N . VAL B 1 95 ? -3.068 1.853 7.285 1 98.88 95 VAL B N 1
ATOM 1607 C CA . VAL B 1 95 ? -4.129 2.066 6.309 1 98.88 95 VAL B CA 1
ATOM 1608 C C . VAL B 1 95 ? -4.734 0.724 5.902 1 98.88 95 VAL B C 1
ATOM 1610 O O . VAL B 1 95 ? -4.012 -0.211 5.555 1 98.88 95 VAL B O 1
ATOM 1613 N N . PHE B 1 96 ? -6.074 0.657 5.973 1 98.44 96 PHE B N 1
ATOM 1614 C CA . PHE B 1 96 ? -6.824 -0.517 5.539 1 98.44 96 PHE B CA 1
ATOM 1615 C C . PHE B 1 96 ? -7.574 -0.235 4.242 1 98.44 96 PHE B C 1
ATOM 1617 O O . PHE B 1 96 ? -8.273 0.771 4.133 1 98.44 96 PHE B O 1
ATOM 1624 N N . VAL B 1 97 ? -7.305 -1.085 3.281 1 97.38 97 VAL B N 1
ATOM 1625 C CA . VAL B 1 97 ? -8.031 -0.999 2.02 1 97.38 97 VAL B CA 1
ATOM 1626 C C . VAL B 1 97 ? -8.883 -2.25 1.827 1 97.38 97 VAL B C 1
ATOM 1628 O O . VAL B 1 97 ? -8.352 -3.346 1.627 1 97.38 97 VAL B O 1
ATOM 1631 N N . ASN B 1 98 ? -10.234 -2.133 1.886 1 91.75 98 ASN B N 1
ATOM 1632 C CA . ASN B 1 98 ? -11.141 -3.268 1.778 1 91.75 98 ASN B CA 1
ATOM 1633 C C . ASN B 1 98 ? -11.734 -3.383 0.377 1 91.75 98 ASN B C 1
ATOM 1635 O O . ASN B 1 98 ? -12.867 -2.961 0.142 1 91.75 98 ASN B O 1
ATOM 1639 N N . GLU B 1 99 ? -11.031 -3.857 -0.493 1 76.5 99 GLU B N 1
ATOM 1640 C CA . GLU B 1 99 ? -11.555 -4.035 -1.845 1 76.5 99 GLU B CA 1
ATOM 1641 C C . GLU B 1 99 ? -12.344 -5.332 -1.962 1 76.5 99 GLU B C 1
ATOM 1643 O O . GLU B 1 99 ? -11.984 -6.348 -1.359 1 76.5 99 GLU B O 1
ATOM 1648 N N . ALA B 1 100 ? -13.758 -5.105 -2.195 1 62.88 100 ALA B N 1
ATOM 1649 C CA . ALA B 1 100 ? -14.68 -6.23 -2.316 1 62.88 100 ALA B CA 1
ATOM 1650 C C . ALA B 1 100 ? -14.078 -7.348 -3.164 1 62.88 100 ALA B C 1
ATOM 1652 O O . ALA B 1 100 ? -13.32 -7.082 -4.102 1 62.88 100 ALA B O 1
ATOM 1653 N N . GLU B 1 101 ? -13.992 -8.594 -2.605 1 57.06 101 GLU B N 1
ATOM 1654 C CA . GLU B 1 101 ? -13.586 -9.82 -3.281 1 57.06 101 GLU B CA 1
ATOM 1655 C C . GLU B 1 101 ? -14.484 -10.109 -4.48 1 57.06 101 GLU B C 1
ATOM 1657 O O . GLU B 1 101 ? -15.711 -10.148 -4.352 1 57.06 101 GLU B O 1
ATOM 1662 N N . GLU B 1 102 ? -14.227 -9.469 -5.629 1 45.41 102 GLU B N 1
ATOM 1663 C CA . GLU B 1 102 ? -15.055 -10.102 -6.656 1 45.41 102 GLU B CA 1
ATOM 1664 C C . GLU B 1 102 ? -14.656 -11.562 -6.859 1 45.41 102 GLU B C 1
ATOM 1666 O O . GLU B 1 102 ? -13.492 -11.922 -6.711 1 45.41 102 GLU B O 1
#

InterPro domains:
  IPR020516 Uncharacterised protein family YxcD [PF10850] (2-88)